Protein AF-A0A350XLA5-F1 (afdb_monomer_lite)

pLDDT: mean 75.96, std 20.91, range [37.06, 98.31]

Radius of gyration: 30.79 Å; chains: 1; bounding box: 96×85×57 Å

Sequence (226 aa):
MGMRIAPRLRSDQQEALRRKVFQSKSPLFLVIALPRPFQALSRRNLFRLIAFCSAPLGTLLLNFAIPNTSMAATPKNDFRLCTSELVRARVSPDAAADACSGVLYPKDLAACVYRINQETNIAADNALPWCTAVRRPRELAICVVNITTRTQGTASEAVLESCRRSLLPVRFSECVVGLNRGIDFSANQAMAYCIDGSDRPRQFYPPVPIPQNQSDPVNIPVPQLR

Secondary structure (DSSP, 8-state):
---PPPPPPPHHHHHHHHHHHHT----------PPPPPP------------------------------------THHHHHHHHHHHHTT--HHHHHHHHHS-S-HHHHHHHHHHHHHHSS--HHHHHHHHHT-S-HHHHHHHHHHHHHH--S--HHHHHHHHHH-SSHHHHHHHHHHHHHHS---HHHHHHHHHHTSS--TTTSPPPPP---------PPPP---

Foldseek 3Di:
DDDDDDDDDDPVVVVVVVVVVVPPPDDDDPPDDDDDDDDDDDDDDDDDDDDDDDDDDDDDDDPPPDPPPPPPPPPPVLLVVLLVLLVVLVHDSVLSNVLCVLDPGSNLLSVLLNLCCPLAVQRSVRRNVLLSLAPGSNLLSLLLSLLRVQADDDDSVVSSVLLRLAPRSNQLSVQLSCCCPPVVDHSVRSSVVSSQVRPDPCVVPPRDPDDDDPPDDDDDDDDDDD

Structure (mmCIF, N/CA/C/O backbone):
data_AF-A0A350XLA5-F1
#
_entry.id   AF-A0A350XLA5-F1
#
loop_
_atom_site.group_PDB
_atom_site.id
_atom_site.type_symbol
_atom_site.label_atom_id
_atom_site.label_alt_id
_atom_site.label_comp_id
_atom_site.label_asym_id
_atom_site.label_entity_id
_atom_site.label_seq_id
_atom_site.pdbx_PDB_ins_code
_atom_site.Cartn_x
_atom_site.Cartn_y
_atom_site.Cartn_z
_atom_site.occupancy
_atom_site.B_iso_or_equiv
_atom_site.auth_seq_id
_atom_site.auth_comp_id
_atom_site.auth_asym_id
_atom_site.auth_atom_id
_atom_site.pdbx_PDB_model_num
ATOM 1 N N . MET A 1 1 ? 17.656 -44.637 -34.596 1.00 43.47 1 MET A N 1
ATOM 2 C CA . MET A 1 1 ? 16.875 -44.043 -33.489 1.00 43.47 1 MET A CA 1
ATOM 3 C C . MET A 1 1 ? 15.932 -42.988 -34.054 1.00 43.47 1 MET A C 1
ATOM 5 O O . MET A 1 1 ? 16.420 -42.042 -34.651 1.00 43.47 1 MET A O 1
ATOM 9 N N . GLY A 1 2 ? 14.613 -43.149 -33.918 1.00 42.81 2 GLY A N 1
ATOM 10 C CA . GLY A 1 2 ? 13.620 -42.160 -34.359 1.00 42.81 2 GLY A CA 1
ATOM 11 C C . GLY A 1 2 ? 12.558 -41.975 -33.279 1.00 42.81 2 GLY A C 1
ATOM 12 O O . GLY A 1 2 ? 11.777 -42.888 -33.023 1.00 42.81 2 GLY A O 1
ATOM 13 N N . MET A 1 3 ? 12.575 -40.826 -32.605 1.00 46.66 3 MET A N 1
ATOM 14 C CA . MET A 1 3 ? 11.672 -40.501 -31.500 1.00 46.66 3 MET A CA 1
ATOM 15 C C . MET A 1 3 ? 10.343 -39.994 -32.078 1.00 46.66 3 MET A C 1
ATOM 17 O O . MET A 1 3 ? 10.304 -38.949 -32.723 1.00 46.66 3 MET A O 1
ATOM 21 N N . ARG A 1 4 ? 9.257 -40.758 -31.901 1.00 51.44 4 ARG A N 1
ATOM 22 C CA . ARG A 1 4 ? 7.907 -40.358 -32.327 1.00 51.44 4 ARG A CA 1
ATOM 23 C C . ARG A 1 4 ? 7.317 -39.388 -31.302 1.00 51.44 4 ARG A C 1
ATOM 25 O O . ARG A 1 4 ? 7.157 -39.739 -30.137 1.00 51.44 4 ARG A O 1
ATOM 32 N N . ILE A 1 5 ? 6.996 -38.179 -31.751 1.00 58.56 5 ILE A N 1
ATOM 33 C CA . ILE A 1 5 ? 6.318 -37.144 -30.963 1.00 58.56 5 ILE A CA 1
ATOM 34 C C . ILE A 1 5 ? 4.826 -37.502 -30.881 1.00 58.56 5 ILE A C 1
ATOM 36 O O . ILE A 1 5 ? 4.195 -37.772 -31.902 1.00 58.56 5 ILE A O 1
ATOM 40 N N . ALA A 1 6 ? 4.268 -37.528 -29.668 1.00 67.44 6 ALA A N 1
ATOM 41 C CA . ALA A 1 6 ? 2.848 -37.791 -29.438 1.00 67.44 6 ALA A CA 1
ATOM 42 C C . ALA A 1 6 ? 1.966 -36.608 -29.906 1.00 67.44 6 ALA A C 1
ATOM 44 O O . ALA A 1 6 ? 2.375 -35.451 -29.772 1.00 67.44 6 ALA A O 1
ATOM 45 N N . PRO A 1 7 ? 0.755 -36.861 -30.438 1.00 66.19 7 PRO A N 1
ATOM 46 C CA . PRO A 1 7 ? -0.106 -35.811 -30.974 1.00 66.19 7 PRO A CA 1
ATOM 47 C C . PRO A 1 7 ? -0.749 -34.941 -29.881 1.00 66.19 7 PRO A C 1
ATOM 49 O O . PRO A 1 7 ? -1.153 -35.414 -28.819 1.00 66.19 7 PRO A O 1
ATOM 52 N N . ARG A 1 8 ? -0.875 -33.644 -30.185 1.00 61.81 8 ARG A N 1
ATOM 53 C CA . ARG A 1 8 ? -1.548 -32.614 -29.376 1.00 61.81 8 ARG A CA 1
ATOM 54 C C . ARG A 1 8 ? -3.057 -32.905 -29.300 1.00 61.81 8 ARG A C 1
ATOM 56 O O . ARG A 1 8 ? -3.710 -32.985 -30.339 1.00 61.81 8 ARG A O 1
ATOM 63 N N . LEU A 1 9 ? -3.617 -33.036 -28.094 1.00 65.12 9 LEU A N 1
ATOM 64 C CA . LEU A 1 9 ? -5.066 -33.189 -27.900 1.00 65.12 9 LEU A CA 1
ATOM 65 C C . LEU A 1 9 ? -5.824 -31.881 -28.207 1.00 65.12 9 LEU A C 1
ATOM 67 O O . LEU A 1 9 ? -5.381 -30.799 -27.821 1.00 65.12 9 LEU A O 1
ATOM 71 N N . ARG A 1 10 ? -6.979 -31.998 -28.884 1.00 65.81 10 ARG A N 1
ATOM 72 C CA . ARG A 1 10 ? -7.940 -30.906 -29.154 1.00 65.81 10 ARG A CA 1
ATOM 73 C C . ARG A 1 10 ? -8.611 -30.409 -27.866 1.00 65.81 10 ARG A C 1
ATOM 75 O O . ARG A 1 10 ? -8.822 -31.195 -26.943 1.00 65.81 10 ARG A O 1
ATOM 82 N N . SER A 1 11 ? -8.993 -29.129 -27.846 1.00 65.88 11 SER A N 1
ATOM 83 C CA . SER A 1 11 ? -9.645 -28.435 -26.718 1.00 65.88 11 SER A CA 1
ATOM 84 C C . SER A 1 11 ? -10.847 -29.187 -26.147 1.00 65.88 11 SER A C 1
ATOM 86 O O . SER A 1 11 ? -11.009 -29.258 -24.933 1.00 65.88 11 SER A O 1
ATOM 88 N N . ASP A 1 12 ? -11.632 -29.840 -27.000 1.00 67.25 12 ASP A N 1
ATOM 89 C CA . ASP A 1 12 ? -12.878 -30.496 -26.586 1.00 67.25 12 ASP A CA 1
ATOM 90 C C . ASP A 1 12 ? -12.626 -31.741 -25.715 1.00 67.25 12 ASP A C 1
ATOM 92 O O . ASP A 1 12 ? -13.449 -32.119 -24.882 1.00 67.25 12 ASP A O 1
ATOM 96 N N . GLN A 1 13 ? -11.443 -32.356 -25.843 1.00 62.56 13 GLN A N 1
ATOM 97 C CA . GLN A 1 13 ? -11.017 -33.474 -24.995 1.00 62.56 13 GLN A CA 1
ATOM 98 C C . GLN A 1 13 ? -10.535 -33.002 -23.609 1.00 62.56 13 GLN A C 1
ATOM 100 O O . GLN A 1 13 ? -10.603 -33.773 -22.650 1.00 62.56 13 GLN A O 1
ATOM 105 N N . GLN A 1 14 ? -10.085 -31.746 -23.465 1.00 64.00 14 GLN A N 1
ATOM 106 C CA . GLN A 1 14 ? -9.672 -31.202 -22.162 1.00 64.00 14 GLN A CA 1
ATOM 107 C C . GLN A 1 14 ? -10.869 -30.973 -21.230 1.00 64.00 14 GLN A C 1
ATOM 109 O O . GLN A 1 14 ? -10.770 -31.247 -20.031 1.00 64.00 14 GLN A O 1
ATOM 114 N N . GLU A 1 15 ? -12.010 -30.542 -21.771 1.00 66.88 15 GLU A N 1
ATOM 115 C CA . GLU A 1 15 ? -13.232 -30.298 -20.996 1.00 66.88 15 GLU A CA 1
ATOM 116 C C . GLU A 1 15 ? -13.798 -31.610 -20.413 1.00 66.88 15 GLU A C 1
ATOM 118 O O . GLU A 1 15 ? -14.181 -31.682 -19.241 1.00 66.88 15 GLU A O 1
ATOM 123 N N . ALA A 1 16 ? -13.773 -32.690 -21.206 1.00 64.69 16 ALA A N 1
ATOM 124 C CA . ALA A 1 16 ? -14.225 -34.018 -20.788 1.00 64.69 16 ALA A CA 1
ATOM 125 C C . ALA A 1 16 ? -13.320 -34.641 -19.708 1.00 64.69 16 ALA A C 1
ATOM 127 O O . ALA A 1 16 ? -13.813 -35.322 -18.804 1.00 64.69 16 ALA A O 1
ATOM 128 N N . LEU A 1 17 ? -12.007 -34.377 -19.752 1.00 58.66 17 LEU A N 1
ATOM 129 C CA . LEU A 1 17 ? -11.075 -34.829 -18.717 1.00 58.66 17 LEU A CA 1
ATOM 130 C C . LEU A 1 17 ? -11.275 -34.060 -17.402 1.00 58.66 17 LEU A C 1
ATOM 132 O O . LEU A 1 17 ? -11.283 -34.668 -16.332 1.00 58.66 17 LEU A O 1
ATOM 136 N N . ARG A 1 18 ? -11.510 -32.740 -17.470 1.00 62.50 18 ARG A N 1
ATOM 137 C CA . ARG A 1 18 ? -11.783 -31.911 -16.282 1.00 62.50 18 ARG A CA 1
ATOM 138 C C . ARG A 1 18 ? -13.045 -32.343 -15.540 1.00 62.50 18 ARG A C 1
ATOM 140 O O . ARG A 1 18 ? -13.025 -32.400 -14.312 1.00 62.50 18 ARG A O 1
ATOM 147 N N . ARG A 1 19 ? -14.110 -32.727 -16.256 1.00 61.56 19 ARG A N 1
ATOM 148 C CA . ARG A 1 19 ? -15.329 -33.252 -15.612 1.00 61.56 19 ARG A CA 1
ATOM 149 C C . ARG A 1 19 ? -15.094 -34.579 -14.886 1.00 61.56 19 ARG A C 1
ATOM 151 O O . ARG A 1 19 ? -15.648 -34.769 -13.808 1.00 61.56 19 ARG A O 1
ATOM 158 N N . LYS A 1 20 ? -14.234 -35.462 -15.411 1.00 57.03 20 LYS A N 1
ATOM 159 C CA . LYS A 1 20 ? -13.895 -36.735 -14.744 1.00 57.03 20 LYS A CA 1
ATOM 160 C C . LYS A 1 20 ? -13.081 -36.544 -13.460 1.00 57.03 20 LYS A C 1
ATOM 162 O O . LYS A 1 20 ? -13.263 -37.309 -12.521 1.00 57.03 20 LYS A O 1
ATOM 167 N N . VAL A 1 21 ? -12.227 -35.519 -13.388 1.00 59.59 21 VAL A N 1
ATOM 168 C CA . VAL A 1 21 ? -11.411 -35.244 -12.189 1.00 59.59 21 VAL A CA 1
ATOM 169 C C . VAL A 1 21 ? -12.255 -34.688 -11.034 1.00 59.59 21 VAL A C 1
ATOM 171 O O . VAL A 1 21 ? -11.988 -35.004 -9.879 1.00 59.59 21 VAL A O 1
ATOM 174 N N . PHE A 1 22 ? -13.309 -33.916 -11.318 1.00 53.56 22 PHE A N 1
ATOM 175 C CA . PHE A 1 22 ? -14.105 -33.256 -10.272 1.00 53.56 22 PHE A CA 1
ATOM 176 C C . PHE A 1 22 ? -15.136 -34.172 -9.580 1.00 53.56 22 PHE A C 1
ATOM 178 O O . PHE A 1 22 ? -15.665 -33.821 -8.529 1.00 53.56 22 PHE A O 1
ATOM 185 N N . GLN A 1 23 ? -15.422 -35.357 -10.134 1.00 50.06 23 GLN A N 1
ATOM 186 C CA . GLN A 1 23 ? -16.482 -36.243 -9.629 1.00 50.06 23 GLN A CA 1
ATOM 187 C C . GLN A 1 23 ? -15.987 -37.366 -8.694 1.00 50.06 23 GLN A C 1
ATOM 189 O O . GLN A 1 23 ? -16.801 -38.109 -8.147 1.00 50.06 23 GLN A O 1
ATOM 194 N N . SER A 1 24 ? -14.677 -37.484 -8.449 1.00 37.06 24 SER A N 1
ATOM 195 C CA . SER A 1 24 ? -14.124 -38.514 -7.557 1.00 37.06 24 SER A CA 1
ATOM 196 C C . SER A 1 24 ? -14.119 -38.053 -6.096 1.00 37.06 24 SER A C 1
ATOM 198 O O . SER A 1 24 ? -13.106 -37.625 -5.546 1.00 37.06 24 SER A O 1
ATOM 200 N N . LYS A 1 25 ? -15.287 -38.154 -5.460 1.00 46.16 25 LYS A N 1
ATOM 201 C CA . LYS A 1 25 ? -15.495 -37.965 -4.021 1.00 46.16 25 LYS A CA 1
ATOM 202 C C . LYS A 1 25 ? -15.235 -39.298 -3.308 1.00 46.16 25 LYS A C 1
ATOM 204 O O . LYS A 1 25 ? -16.143 -40.108 -3.164 1.00 46.16 25 LYS A O 1
ATOM 209 N N . SER A 1 26 ? -13.993 -39.556 -2.902 1.00 47.12 26 SER A N 1
ATOM 210 C CA . SER A 1 26 ? -13.636 -40.608 -1.933 1.00 47.12 26 SER A CA 1
ATOM 211 C C . SER A 1 26 ? -12.267 -40.313 -1.301 1.00 47.12 26 SER A C 1
ATOM 213 O O . SER A 1 26 ? -11.334 -39.978 -2.033 1.00 47.12 26 SER A O 1
ATOM 215 N N . PRO A 1 27 ? -12.123 -40.420 0.033 1.00 48.53 27 PRO A N 1
ATOM 216 C CA . PRO A 1 27 ? -10.868 -40.191 0.729 1.00 48.53 27 PRO A CA 1
ATOM 217 C C . PRO A 1 27 ? -10.057 -41.489 0.727 1.00 48.53 27 PRO A C 1
ATOM 219 O O . PRO A 1 27 ? -10.397 -42.442 1.424 1.00 48.53 27 PRO A O 1
ATOM 222 N N . LEU A 1 28 ? -8.977 -41.545 -0.049 1.00 42.28 28 LEU A N 1
ATOM 223 C CA . LEU A 1 28 ? -8.012 -42.635 0.052 1.00 42.28 28 LEU A CA 1
ATOM 224 C C . LEU A 1 28 ? -6.596 -42.064 0.088 1.00 42.28 28 LEU A C 1
ATOM 226 O O . LEU A 1 28 ? -6.068 -41.590 -0.913 1.00 42.28 28 LEU A O 1
ATOM 230 N N . PHE A 1 29 ? -6.050 -42.068 1.305 1.00 41.16 29 PHE A N 1
ATOM 231 C CA . PHE A 1 29 ? -4.640 -42.205 1.661 1.00 41.16 29 PHE A CA 1
ATOM 232 C C . PHE A 1 29 ? -3.642 -42.077 0.499 1.00 41.16 29 PHE A C 1
ATOM 234 O O . PHE A 1 29 ? -3.240 -43.068 -0.107 1.00 41.16 29 PHE A O 1
ATOM 241 N N . LEU A 1 30 ? -3.156 -40.858 0.263 1.00 39.41 30 LEU A N 1
ATOM 242 C CA . LEU A 1 30 ? -1.890 -40.654 -0.430 1.00 39.41 30 LEU A CA 1
ATOM 243 C C . LEU A 1 30 ? -0.791 -40.507 0.629 1.00 39.41 30 LEU A C 1
ATOM 245 O O . LEU A 1 30 ? -0.510 -39.419 1.129 1.00 39.41 30 LEU A O 1
ATOM 249 N N . VAL A 1 31 ? -0.206 -41.646 1.000 1.00 42.69 31 VAL A N 1
ATOM 250 C CA . VAL A 1 31 ? 1.021 -41.736 1.797 1.00 42.69 31 VAL A CA 1
ATOM 251 C C . VAL A 1 31 ? 2.171 -41.241 0.919 1.00 42.69 31 VAL A C 1
ATOM 253 O O . VAL A 1 31 ? 2.729 -41.998 0.130 1.00 42.69 31 VAL A O 1
ATOM 256 N N . ILE A 1 32 ? 2.511 -39.955 1.015 1.00 52.16 32 ILE A N 1
ATOM 257 C CA . ILE A 1 32 ? 3.744 -39.429 0.420 1.00 52.16 32 ILE A CA 1
ATOM 258 C C . ILE A 1 32 ? 4.856 -39.610 1.451 1.00 52.16 32 ILE A C 1
ATOM 260 O O . ILE A 1 32 ? 4.887 -38.956 2.493 1.00 52.16 32 ILE A O 1
ATOM 264 N N . ALA A 1 33 ? 5.754 -40.543 1.150 1.00 45.00 33 ALA A N 1
ATOM 265 C CA . ALA A 1 33 ? 6.977 -40.786 1.891 1.00 45.00 33 ALA A CA 1
ATOM 266 C C . ALA A 1 33 ? 7.864 -39.527 1.893 1.00 45.00 33 ALA A C 1
ATOM 268 O O . ALA A 1 33 ? 8.365 -39.095 0.856 1.00 45.00 33 ALA A O 1
ATOM 269 N N . LEU A 1 34 ? 8.064 -38.950 3.078 1.00 45.41 34 LEU A N 1
ATOM 270 C CA . LEU A 1 34 ? 9.085 -37.940 3.347 1.00 45.41 34 LEU A CA 1
ATOM 271 C C . LEU A 1 34 ? 10.477 -38.597 3.289 1.00 45.41 34 LEU A C 1
ATOM 273 O O . LEU A 1 34 ? 10.717 -39.550 4.040 1.00 45.41 34 LEU A O 1
ATOM 277 N N . PRO A 1 35 ? 11.430 -38.104 2.477 1.00 52.53 35 PRO A N 1
ATOM 278 C CA . PRO A 1 35 ? 12.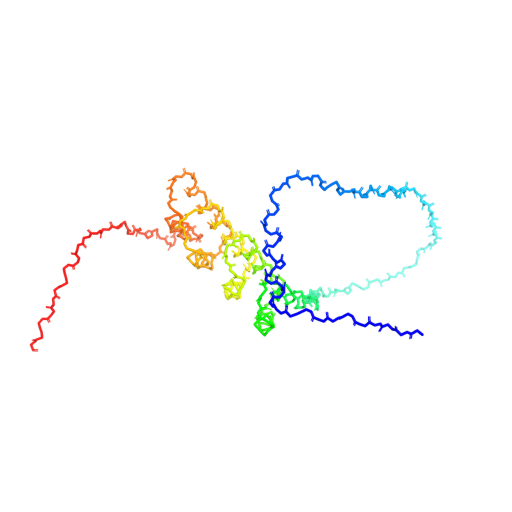827 -38.454 2.664 1.00 52.53 35 PRO A CA 1
ATOM 279 C C . PRO A 1 35 ? 13.337 -37.827 3.970 1.00 52.53 35 PRO A C 1
ATOM 281 O O . PRO A 1 35 ? 13.199 -36.630 4.222 1.00 52.53 35 PRO A O 1
ATOM 284 N N . ARG A 1 36 ? 13.889 -38.693 4.824 1.00 42.69 36 ARG A N 1
ATOM 285 C CA . ARG A 1 36 ? 14.482 -38.378 6.128 1.00 42.69 36 ARG A CA 1
ATOM 286 C C . ARG A 1 36 ? 15.654 -37.385 6.020 1.00 42.69 36 ARG A C 1
ATOM 288 O O . ARG A 1 36 ? 16.327 -37.341 4.991 1.00 42.69 36 ARG A O 1
ATOM 295 N N . PRO A 1 37 ? 15.926 -36.634 7.103 1.00 44.94 37 PRO A N 1
ATOM 296 C CA . PRO A 1 37 ? 16.958 -35.607 7.147 1.00 44.94 37 PRO A CA 1
ATOM 297 C C . PRO A 1 37 ? 18.362 -36.217 7.084 1.00 44.94 37 PRO A C 1
ATOM 299 O O . PRO A 1 37 ? 18.696 -37.129 7.844 1.00 44.94 37 PRO A O 1
ATOM 302 N N . PHE A 1 38 ? 19.186 -35.675 6.187 1.00 47.62 38 PHE A N 1
ATOM 303 C CA . PHE A 1 38 ? 20.614 -35.959 6.130 1.00 47.62 38 PHE A CA 1
ATOM 304 C C . PHE A 1 38 ? 21.291 -35.398 7.382 1.00 47.62 38 PHE A C 1
ATOM 306 O O . PHE A 1 38 ? 21.149 -34.228 7.740 1.00 47.62 38 PHE A O 1
ATOM 313 N N . GLN A 1 39 ? 21.980 -36.296 8.068 1.00 47.81 39 GLN A N 1
ATOM 314 C CA . GLN A 1 39 ? 22.628 -36.093 9.346 1.00 47.81 39 GLN A CA 1
ATOM 315 C C . GLN A 1 39 ? 23.899 -35.244 9.204 1.00 47.81 39 GLN A C 1
ATOM 317 O O . GLN A 1 39 ? 24.669 -35.402 8.263 1.00 47.81 39 GLN A O 1
ATOM 322 N N . ALA A 1 40 ? 24.089 -34.375 10.198 1.00 39.94 40 ALA A N 1
ATOM 323 C CA . ALA A 1 40 ? 25.345 -34.056 10.873 1.00 39.94 40 ALA A CA 1
ATOM 324 C C . ALA A 1 40 ? 26.653 -34.138 10.058 1.00 39.94 40 ALA A C 1
ATOM 326 O O . ALA A 1 40 ? 27.222 -35.214 9.884 1.00 39.94 40 ALA A O 1
ATOM 327 N N . LEU A 1 41 ? 27.241 -32.975 9.751 1.00 46.75 41 LEU A N 1
ATOM 328 C CA . LEU A 1 41 ? 28.680 -32.871 9.503 1.00 46.75 41 LEU A CA 1
ATOM 329 C C . LEU A 1 41 ? 29.372 -32.050 10.603 1.00 46.75 41 LEU A C 1
ATOM 331 O O . LEU A 1 41 ? 29.409 -30.824 10.597 1.00 46.75 41 LEU A O 1
ATOM 335 N N . SER A 1 42 ? 29.862 -32.806 11.584 1.00 47.12 42 SER A N 1
ATOM 336 C CA . SER A 1 42 ? 31.138 -32.677 12.297 1.00 47.12 42 SER A CA 1
ATOM 337 C C . SER A 1 42 ? 31.741 -31.278 12.503 1.00 47.12 42 SER A C 1
ATOM 339 O O . SER A 1 42 ? 32.542 -30.779 11.715 1.00 47.12 42 SER A O 1
ATOM 341 N N . ARG A 1 43 ? 31.492 -30.749 13.703 1.00 54.31 43 ARG A N 1
ATOM 342 C CA . ARG A 1 43 ? 32.347 -29.793 14.414 1.00 54.31 43 ARG A CA 1
ATOM 343 C C . ARG A 1 43 ? 33.561 -30.559 14.963 1.00 54.31 43 ARG A C 1
ATOM 345 O O . ARG A 1 43 ? 33.397 -31.313 15.917 1.00 54.31 43 ARG A O 1
ATOM 352 N N . ARG A 1 44 ? 34.764 -30.387 14.403 1.00 54.06 44 ARG A N 1
ATOM 353 C CA . ARG A 1 44 ? 36.021 -30.788 15.067 1.00 54.06 44 ARG A CA 1
ATOM 354 C C . ARG A 1 44 ? 37.190 -29.900 14.640 1.00 54.06 44 ARG A C 1
ATOM 356 O O . ARG A 1 44 ? 37.556 -29.840 13.475 1.00 54.06 44 ARG A O 1
ATOM 363 N N . ASN A 1 45 ? 37.713 -29.219 15.654 1.00 44.91 45 ASN A N 1
ATOM 364 C CA . ASN A 1 45 ? 38.970 -28.492 15.768 1.00 44.91 45 ASN A CA 1
ATOM 365 C C . ASN A 1 45 ? 40.065 -28.880 14.765 1.00 44.91 45 ASN A C 1
ATOM 367 O O . ASN A 1 45 ? 40.525 -30.019 14.760 1.00 44.91 45 ASN A O 1
ATOM 371 N N . LEU A 1 46 ? 40.619 -27.874 14.087 1.00 53.25 46 LEU A N 1
ATOM 372 C CA . LEU A 1 46 ? 42.036 -27.876 13.745 1.00 53.25 46 LEU A CA 1
ATOM 373 C C . LEU A 1 46 ? 42.644 -26.528 14.139 1.00 53.25 46 LEU A C 1
ATOM 375 O O . LEU A 1 46 ? 42.789 -25.607 13.342 1.00 53.25 46 LEU A O 1
ATOM 379 N N . PHE A 1 47 ? 42.985 -26.439 15.424 1.00 46.91 47 PHE A N 1
ATOM 380 C CA . PHE A 1 47 ? 44.074 -25.597 15.891 1.00 46.91 47 PHE A CA 1
ATOM 381 C C . PHE A 1 47 ? 45.316 -25.932 15.054 1.00 46.91 47 PHE A C 1
ATOM 383 O O . PHE A 1 47 ? 45.879 -27.018 15.187 1.00 46.91 47 PHE A O 1
ATOM 390 N N . ARG A 1 48 ? 45.771 -25.000 14.219 1.00 49.84 48 ARG A N 1
ATOM 391 C CA . ARG A 1 48 ? 47.191 -24.892 13.886 1.00 49.84 48 ARG A CA 1
ATOM 392 C C . ARG A 1 48 ? 47.621 -23.445 14.045 1.00 49.84 48 ARG A C 1
ATOM 394 O O . ARG A 1 48 ? 47.391 -22.592 13.198 1.00 49.84 48 ARG A O 1
ATOM 401 N N . LEU A 1 49 ? 48.209 -23.237 15.216 1.00 48.62 49 LEU A N 1
ATOM 402 C CA . LEU A 1 49 ? 49.130 -22.179 15.585 1.00 48.62 49 LEU A CA 1
ATOM 403 C C . LEU A 1 49 ? 50.059 -21.844 14.412 1.00 48.62 49 LEU A C 1
ATOM 405 O O . LEU A 1 49 ? 50.855 -22.685 14.000 1.00 48.62 49 LEU A O 1
ATOM 409 N N . ILE A 1 50 ? 49.994 -20.609 13.926 1.00 59.59 50 ILE A N 1
ATOM 410 C CA . ILE A 1 50 ? 51.127 -19.982 13.249 1.00 59.59 50 ILE A CA 1
ATOM 411 C C . ILE A 1 50 ? 51.598 -18.877 14.186 1.00 59.59 50 ILE A C 1
ATOM 413 O O . ILE A 1 50 ? 51.122 -17.746 14.154 1.00 59.59 50 ILE A O 1
ATOM 417 N N . ALA A 1 51 ? 52.493 -19.269 15.089 1.00 53.56 51 ALA A N 1
ATOM 418 C CA . ALA A 1 51 ? 53.374 -18.355 15.786 1.00 53.56 51 ALA A CA 1
ATOM 419 C C . ALA A 1 51 ? 54.489 -17.969 14.807 1.00 53.56 51 ALA A C 1
ATOM 421 O O . ALA A 1 51 ? 55.307 -18.812 14.447 1.00 53.56 51 ALA A O 1
ATOM 422 N N . PHE A 1 52 ? 54.514 -16.711 14.374 1.00 46.00 52 PHE A N 1
ATOM 423 C CA . PHE A 1 52 ? 55.702 -16.104 13.780 1.00 46.00 52 PHE A CA 1
ATOM 424 C C . PHE A 1 52 ? 56.077 -14.878 14.613 1.00 46.00 52 PHE A C 1
ATOM 426 O O . PHE A 1 52 ? 55.489 -13.806 14.500 1.00 46.00 52 PHE A O 1
ATOM 433 N N . CYS A 1 53 ? 57.049 -15.091 15.499 1.00 50.91 53 CYS A N 1
ATOM 434 C CA . CYS A 1 53 ? 57.880 -14.048 16.081 1.00 50.91 53 CYS A CA 1
ATOM 435 C C . CYS A 1 53 ? 58.840 -13.516 15.011 1.00 50.91 53 CYS A C 1
ATOM 437 O O . CYS A 1 53 ? 59.604 -14.313 14.476 1.00 50.91 53 CYS A O 1
ATOM 439 N N . SER A 1 54 ? 58.890 -12.197 14.800 1.00 51.84 54 SER A N 1
ATOM 440 C CA . SER A 1 54 ? 60.160 -11.444 14.769 1.00 51.84 54 SER A CA 1
ATOM 441 C C . SER A 1 54 ? 59.946 -9.930 14.598 1.00 51.84 54 SER A C 1
ATOM 443 O O . SER A 1 54 ? 59.582 -9.474 13.521 1.00 51.84 54 SER A O 1
ATOM 445 N N . ALA A 1 55 ? 60.244 -9.219 15.690 1.00 56.81 55 ALA A N 1
ATOM 446 C CA . ALA A 1 55 ? 60.878 -7.902 15.861 1.00 56.81 55 ALA A CA 1
ATOM 447 C C . ALA A 1 55 ? 60.339 -6.610 15.174 1.00 56.81 55 ALA A C 1
ATOM 449 O O . ALA A 1 55 ? 60.054 -6.600 13.979 1.00 56.81 55 ALA A O 1
ATOM 450 N N . PRO A 1 56 ? 60.288 -5.477 15.918 1.00 59.88 56 PRO A N 1
ATOM 451 C CA . PRO A 1 56 ? 59.751 -4.196 15.467 1.00 59.88 56 PRO A CA 1
ATOM 452 C C . PRO A 1 56 ? 60.854 -3.269 14.937 1.00 59.88 56 PRO A C 1
ATOM 454 O O . PRO A 1 56 ? 61.841 -3.016 15.624 1.00 59.88 56 PRO A O 1
ATOM 457 N N . LEU A 1 57 ? 60.661 -2.686 13.756 1.00 54.53 57 LEU A N 1
ATOM 458 C CA . LEU A 1 57 ? 61.432 -1.529 13.298 1.00 54.53 57 LEU A CA 1
ATOM 459 C C . LEU A 1 57 ? 60.465 -0.492 12.723 1.00 54.53 57 LEU A C 1
ATOM 461 O O . LEU A 1 57 ? 59.557 -0.817 11.959 1.00 54.53 57 LEU A O 1
ATOM 465 N N . GLY A 1 58 ? 60.620 0.738 13.210 1.00 59.66 58 GLY A N 1
ATOM 466 C CA . GLY A 1 58 ? 59.640 1.810 13.142 1.00 59.66 58 GLY A CA 1
ATOM 467 C C . GLY A 1 58 ? 59.157 2.155 11.740 1.00 59.66 58 GLY A C 1
ATOM 468 O O . GLY A 1 58 ? 59.930 2.285 10.796 1.00 59.66 58 GLY A O 1
ATOM 469 N N . THR A 1 59 ? 57.855 2.392 11.644 1.00 58.22 59 THR A N 1
ATOM 470 C CA . THR A 1 59 ? 57.249 3.099 10.521 1.00 58.22 59 THR A CA 1
ATOM 471 C C . THR A 1 59 ? 56.407 4.243 11.070 1.00 58.22 59 THR A C 1
ATOM 473 O O . THR A 1 59 ? 55.424 4.065 11.784 1.00 58.22 59 THR A O 1
ATOM 476 N N . LEU A 1 60 ? 56.882 5.446 10.764 1.00 61.22 60 LEU A N 1
ATOM 477 C CA . LEU A 1 60 ? 56.208 6.722 10.918 1.00 61.22 60 LEU A CA 1
ATOM 478 C C . LEU A 1 60 ? 54.932 6.688 10.056 1.00 61.22 60 LEU A C 1
ATOM 480 O O . LEU A 1 60 ? 55.021 6.771 8.832 1.00 61.22 60 LEU A O 1
ATOM 484 N N . LEU A 1 61 ? 53.754 6.513 10.660 1.00 56.62 61 LEU A N 1
ATOM 485 C CA . LEU A 1 61 ? 52.488 6.517 9.921 1.00 56.62 61 LEU A CA 1
ATOM 486 C C . LEU A 1 61 ? 51.839 7.901 9.980 1.00 56.62 61 LEU A C 1
ATOM 488 O O . LEU A 1 61 ? 51.305 8.331 10.999 1.00 56.62 61 LEU A O 1
ATOM 492 N N . LEU A 1 62 ? 51.902 8.586 8.837 1.00 59.06 62 LEU A N 1
ATOM 493 C CA . LEU A 1 62 ? 51.082 9.741 8.495 1.00 59.06 62 LEU A CA 1
ATOM 494 C C . LEU A 1 62 ? 49.604 9.350 8.574 1.00 59.06 62 LEU A C 1
ATOM 496 O O . LEU A 1 62 ? 49.131 8.483 7.838 1.00 59.06 62 LEU A O 1
ATOM 500 N N . ASN A 1 63 ? 48.883 10.021 9.467 1.00 52.75 63 ASN A N 1
ATOM 501 C CA . ASN A 1 63 ? 47.453 9.862 9.681 1.00 52.75 63 ASN A CA 1
ATOM 502 C C . ASN A 1 63 ? 46.689 10.548 8.532 1.00 52.75 63 ASN A C 1
ATOM 504 O O . ASN A 1 63 ? 46.182 11.660 8.675 1.00 52.75 63 ASN A O 1
ATOM 508 N N . PHE A 1 64 ? 46.644 9.917 7.357 1.00 60.31 64 PHE A N 1
ATOM 509 C CA . PHE A 1 64 ? 45.736 10.348 6.298 1.00 60.31 64 PHE A CA 1
ATOM 510 C C . PHE A 1 64 ? 44.303 10.083 6.761 1.00 60.31 64 PHE A C 1
ATOM 512 O O . PHE A 1 64 ? 43.870 8.936 6.871 1.00 60.31 64 PHE A O 1
ATOM 519 N N . ALA A 1 65 ? 43.571 11.158 7.052 1.00 59.44 65 ALA A N 1
ATOM 520 C CA . ALA A 1 65 ? 42.132 11.121 7.239 1.00 59.44 65 ALA A CA 1
ATOM 521 C C . ALA A 1 65 ? 41.497 10.572 5.954 1.00 59.44 65 ALA A C 1
ATOM 523 O O . ALA A 1 65 ? 41.442 11.257 4.934 1.00 59.44 65 ALA A O 1
ATOM 524 N N . ILE A 1 66 ? 41.066 9.312 5.990 1.00 63.75 66 ILE A N 1
ATOM 525 C CA . ILE A 1 66 ? 40.305 8.696 4.907 1.00 63.75 66 ILE A CA 1
ATOM 526 C C . ILE A 1 66 ? 38.917 9.349 4.938 1.00 63.75 66 ILE A C 1
ATOM 528 O O . ILE A 1 66 ? 38.214 9.208 5.943 1.00 63.75 66 ILE A O 1
ATOM 532 N N . PRO A 1 67 ? 38.491 10.077 3.891 1.00 61.28 67 PRO A N 1
ATOM 533 C CA . PRO A 1 67 ? 37.105 10.494 3.795 1.00 61.28 67 PRO A CA 1
ATOM 534 C C . PRO A 1 67 ? 36.253 9.226 3.698 1.00 61.28 67 PRO A C 1
ATOM 536 O O . PRO A 1 67 ? 36.397 8.443 2.760 1.00 61.28 67 PRO A O 1
ATOM 539 N N . ASN A 1 68 ? 35.381 9.013 4.685 1.00 58.34 68 ASN A N 1
ATOM 540 C CA . ASN A 1 68 ? 34.349 7.984 4.633 1.00 58.34 68 ASN A CA 1
ATOM 541 C C . ASN A 1 68 ? 33.390 8.332 3.490 1.00 58.34 68 ASN A C 1
ATOM 543 O O . ASN A 1 68 ? 32.371 8.990 3.695 1.00 58.34 68 ASN A O 1
ATOM 547 N N . THR A 1 69 ? 33.715 7.919 2.268 1.00 54.50 69 THR A N 1
ATOM 548 C CA . THR A 1 69 ? 32.752 7.890 1.178 1.00 54.50 69 THR A CA 1
ATOM 549 C C . THR A 1 69 ? 31.773 6.767 1.500 1.00 54.50 69 THR A C 1
ATOM 551 O O . THR A 1 69 ? 32.025 5.586 1.265 1.00 54.50 69 THR A O 1
ATOM 554 N N . SER A 1 70 ? 30.640 7.126 2.103 1.00 51.72 70 SER A N 1
ATOM 555 C CA . SER A 1 70 ? 29.471 6.257 2.171 1.00 51.72 70 SER A CA 1
ATOM 556 C C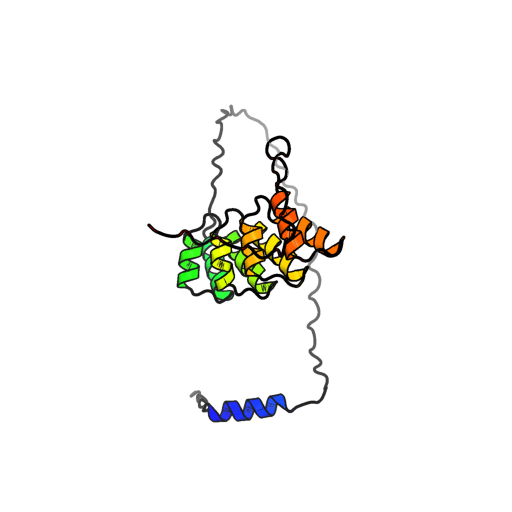 . SER A 1 70 ? 28.969 6.051 0.745 1.00 51.72 70 SER A C 1
ATOM 558 O O . SER A 1 70 ? 28.115 6.762 0.222 1.00 51.72 70 SER A O 1
ATOM 560 N N . MET A 1 71 ? 29.566 5.073 0.076 1.00 51.22 71 MET A N 1
ATOM 561 C CA . MET A 1 71 ? 29.150 4.619 -1.231 1.00 51.22 71 MET A CA 1
ATOM 562 C C . MET A 1 71 ? 27.799 3.935 -1.031 1.00 51.22 71 MET A C 1
ATOM 564 O O . MET A 1 71 ? 27.728 2.763 -0.661 1.00 51.22 71 MET A O 1
ATOM 568 N N . ALA A 1 72 ? 26.714 4.688 -1.221 1.00 54.84 72 ALA A N 1
ATOM 569 C CA . ALA A 1 72 ? 25.391 4.132 -1.448 1.00 54.84 72 ALA A CA 1
ATOM 570 C C . ALA A 1 72 ? 25.452 3.371 -2.778 1.00 54.84 72 ALA A C 1
ATOM 572 O O . ALA A 1 72 ? 25.048 3.859 -3.829 1.00 54.84 72 ALA A O 1
ATOM 573 N N . ALA A 1 73 ? 26.061 2.188 -2.749 1.00 54.94 73 ALA A N 1
ATOM 574 C CA . ALA A 1 73 ? 25.994 1.246 -3.836 1.00 54.94 73 ALA A CA 1
ATOM 575 C C . ALA A 1 73 ? 24.529 0.844 -3.924 1.00 54.94 73 ALA A C 1
ATOM 577 O O . ALA A 1 73 ? 24.089 0.009 -3.140 1.00 54.94 73 ALA A O 1
ATOM 578 N N . THR A 1 74 ? 23.771 1.441 -4.846 1.00 58.19 74 THR A N 1
ATOM 579 C CA . THR A 1 74 ? 22.524 0.836 -5.303 1.00 58.19 74 THR A CA 1
ATOM 580 C C . THR A 1 74 ? 22.944 -0.523 -5.846 1.00 58.19 74 THR A C 1
ATOM 582 O O . THR A 1 74 ? 23.613 -0.581 -6.886 1.00 58.19 74 THR A O 1
ATOM 585 N N . PRO A 1 75 ? 22.694 -1.629 -5.126 1.00 66.50 75 PRO A N 1
ATOM 586 C CA . PRO A 1 75 ? 23.165 -2.919 -5.579 1.00 66.50 75 PRO A CA 1
ATOM 587 C C . PRO A 1 75 ? 22.492 -3.140 -6.930 1.00 66.50 75 PRO A C 1
ATOM 589 O O . PRO A 1 75 ? 21.273 -3.050 -7.029 1.00 66.50 75 PRO A O 1
ATOM 592 N N . LYS A 1 76 ? 23.259 -3.424 -7.990 1.00 66.62 76 LYS A N 1
ATOM 593 C CA . LYS A 1 76 ? 22.722 -3.712 -9.342 1.00 66.62 76 LYS A CA 1
ATOM 594 C C . LYS A 1 76 ? 21.602 -4.771 -9.329 1.00 66.62 76 LYS A C 1
ATOM 596 O O . LYS A 1 76 ? 20.824 -4.886 -10.267 1.00 66.62 76 LYS A O 1
ATOM 601 N N . ASN A 1 77 ? 21.528 -5.554 -8.255 1.00 83.31 77 ASN A N 1
ATOM 602 C CA . ASN A 1 77 ? 20.490 -6.535 -7.991 1.00 83.31 77 ASN A CA 1
ATOM 603 C C . ASN A 1 77 ? 19.115 -5.928 -7.641 1.00 83.31 77 ASN A C 1
ATOM 605 O O . ASN A 1 77 ? 18.113 -6.608 -7.803 1.00 83.31 77 ASN A O 1
ATOM 609 N N . ASP A 1 78 ? 19.026 -4.682 -7.182 1.00 90.75 78 ASP A N 1
ATOM 610 C CA . ASP A 1 78 ? 17.801 -4.144 -6.574 1.00 90.75 78 ASP A CA 1
ATOM 611 C C . ASP A 1 78 ? 16.733 -3.835 -7.618 1.00 90.75 78 ASP A C 1
ATOM 613 O O . ASP A 1 78 ? 15.573 -4.184 -7.421 1.00 90.75 78 ASP A O 1
ATOM 617 N N . PHE A 1 79 ? 17.130 -3.288 -8.768 1.00 94.38 79 PHE A N 1
ATOM 618 C CA . PHE A 1 79 ? 16.226 -3.091 -9.905 1.00 94.38 79 PHE A CA 1
ATOM 619 C C . PHE A 1 79 ? 15.764 -4.419 -10.511 1.00 94.38 79 PHE A C 1
ATOM 621 O O . PHE A 1 79 ? 14.588 -4.584 -10.829 1.00 94.38 79 PHE A O 1
ATOM 628 N N . ARG A 1 80 ? 16.671 -5.398 -10.630 1.00 94.00 80 ARG A N 1
ATOM 629 C CA . ARG A 1 80 ? 16.333 -6.740 -11.127 1.00 94.00 80 ARG A CA 1
ATOM 630 C C . ARG A 1 80 ? 15.380 -7.463 -10.177 1.00 94.00 80 ARG A C 1
ATOM 632 O O . ARG A 1 80 ? 14.419 -8.084 -10.620 1.00 94.00 80 ARG A O 1
ATOM 639 N N . LEU A 1 81 ? 15.634 -7.383 -8.873 1.00 94.31 81 LEU A N 1
ATOM 640 C CA . LEU A 1 81 ? 14.746 -7.935 -7.857 1.00 94.31 81 LEU A CA 1
ATOM 641 C C . LEU A 1 81 ? 13.386 -7.246 -7.933 1.00 94.31 81 LEU A C 1
ATOM 643 O O . LEU A 1 81 ? 12.384 -7.932 -8.069 1.00 94.31 81 LEU A O 1
ATOM 647 N N . CYS A 1 82 ? 13.357 -5.913 -7.949 1.00 96.75 82 CYS A N 1
ATOM 648 C CA . CYS A 1 82 ? 12.115 -5.152 -8.028 1.00 96.75 82 CYS A CA 1
ATOM 649 C C . CYS A 1 82 ? 11.254 -5.569 -9.226 1.00 96.75 82 CYS A C 1
ATOM 651 O O . CYS A 1 82 ? 10.119 -6.005 -9.051 1.00 96.75 82 CYS A O 1
ATOM 653 N N . THR A 1 83 ? 11.823 -5.527 -10.431 1.00 96.81 83 THR A N 1
ATOM 654 C CA . THR A 1 83 ? 11.114 -5.882 -11.669 1.00 96.81 83 THR A CA 1
ATOM 655 C C . THR A 1 83 ? 10.631 -7.331 -11.661 1.00 96.81 83 THR A C 1
ATOM 657 O O . THR A 1 83 ? 9.467 -7.588 -11.958 1.00 96.81 83 THR A O 1
ATOM 660 N N . SER A 1 84 ? 11.483 -8.284 -11.269 1.00 96.12 84 SER A N 1
ATOM 661 C CA . SER A 1 84 ? 11.103 -9.704 -11.238 1.00 96.12 84 SER A CA 1
ATOM 662 C C . SER A 1 84 ? 10.022 -10.031 -10.200 1.00 96.12 84 SER A C 1
ATOM 664 O O . SER A 1 84 ? 9.158 -10.863 -10.479 1.00 96.12 84 SER A O 1
ATOM 666 N N . GLU A 1 85 ? 10.024 -9.371 -9.038 1.00 95.94 85 GLU A N 1
ATOM 667 C CA . GLU A 1 85 ? 8.983 -9.541 -8.018 1.00 95.94 85 GLU A CA 1
ATOM 668 C C . GLU A 1 85 ? 7.653 -8.915 -8.457 1.00 95.94 85 GLU A C 1
ATOM 670 O O . GLU A 1 85 ? 6.610 -9.554 -8.316 1.00 95.94 85 GLU A O 1
ATOM 675 N N . LEU A 1 86 ? 7.671 -7.717 -9.057 1.00 97.88 86 LEU A N 1
ATOM 676 C CA . LEU A 1 86 ? 6.451 -7.086 -9.575 1.00 97.88 86 LEU A CA 1
ATOM 677 C C . LEU A 1 86 ? 5.816 -7.923 -10.696 1.00 97.88 86 LEU A C 1
ATOM 679 O O . LEU A 1 86 ? 4.618 -8.201 -10.651 1.00 97.88 86 LEU A O 1
ATOM 683 N N . VAL A 1 87 ? 6.615 -8.426 -11.642 1.00 97.75 87 VAL A N 1
ATOM 684 C CA . VAL A 1 87 ? 6.116 -9.310 -12.710 1.00 97.75 87 VAL A CA 1
ATOM 685 C C . VAL A 1 87 ? 5.566 -10.624 -12.144 1.00 97.75 87 VAL A C 1
ATOM 687 O O . VAL A 1 87 ? 4.517 -11.103 -12.583 1.00 97.75 87 VAL A O 1
ATOM 690 N N . ARG A 1 88 ? 6.214 -11.205 -11.122 1.00 96.00 88 ARG A N 1
ATOM 691 C CA . ARG A 1 88 ? 5.687 -12.389 -10.416 1.00 96.00 88 ARG A CA 1
ATOM 692 C C . ARG A 1 88 ? 4.350 -12.095 -9.733 1.00 96.00 88 ARG A C 1
ATOM 694 O O . ARG A 1 88 ? 3.481 -12.964 -9.708 1.00 96.00 88 ARG A O 1
ATOM 701 N N . ALA A 1 89 ? 4.171 -10.873 -9.237 1.00 95.69 89 ALA A N 1
ATOM 702 C CA . ALA A 1 89 ? 2.922 -10.380 -8.669 1.00 95.69 89 ALA A CA 1
ATOM 703 C C . ALA A 1 89 ? 1.865 -9.996 -9.727 1.00 95.69 89 ALA A C 1
ATOM 705 O O . ALA A 1 89 ? 0.827 -9.459 -9.361 1.00 95.69 89 ALA A O 1
ATOM 706 N N . ARG A 1 90 ? 2.086 -10.338 -11.008 1.00 96.50 90 ARG A N 1
ATOM 707 C CA . ARG A 1 90 ? 1.202 -10.077 -12.160 1.00 96.50 90 ARG A CA 1
ATOM 708 C C . ARG A 1 90 ? 1.156 -8.628 -12.648 1.00 96.50 90 ARG A C 1
ATOM 710 O O . ARG A 1 90 ? 0.347 -8.347 -13.522 1.00 96.50 90 ARG A O 1
ATOM 717 N N . VAL A 1 91 ? 2.073 -7.771 -12.199 1.00 97.94 91 VAL A N 1
ATOM 718 C CA . VAL A 1 91 ? 2.269 -6.448 -12.808 1.00 97.94 91 VAL A CA 1
ATOM 719 C C . VAL A 1 91 ? 2.857 -6.607 -14.208 1.00 97.94 91 VAL A C 1
ATOM 721 O O . VAL A 1 91 ? 3.731 -7.451 -14.430 1.00 97.94 91 VAL A O 1
ATOM 724 N N . SER A 1 92 ? 2.387 -5.809 -15.171 1.00 97.56 92 SER A N 1
ATOM 725 C CA . SER A 1 92 ? 2.931 -5.857 -16.535 1.00 97.56 92 SER A CA 1
ATOM 726 C C . SER A 1 92 ? 4.441 -5.540 -16.557 1.00 97.56 92 SER A C 1
ATOM 728 O O . SER A 1 92 ? 4.903 -4.721 -15.756 1.00 97.56 92 SER A O 1
ATOM 730 N N . PRO A 1 93 ? 5.234 -6.150 -17.461 1.00 97.38 93 PRO A N 1
ATOM 731 C CA . PRO A 1 93 ? 6.670 -5.876 -17.550 1.00 97.38 93 PRO A CA 1
ATOM 732 C C . PRO A 1 93 ? 7.003 -4.393 -17.746 1.00 97.38 93 PRO A C 1
ATOM 734 O O . PRO A 1 93 ? 7.936 -3.903 -17.112 1.00 97.38 93 PRO A O 1
ATOM 737 N N . ASP A 1 94 ? 6.217 -3.680 -18.556 1.00 97.69 94 ASP A N 1
ATOM 738 C CA . ASP A 1 94 ? 6.424 -2.256 -18.835 1.00 97.69 94 ASP A CA 1
ATOM 739 C C . ASP A 1 94 ? 6.143 -1.395 -17.595 1.00 97.69 94 ASP A C 1
ATOM 741 O O . ASP A 1 94 ? 6.981 -0.579 -17.216 1.00 97.69 94 ASP A O 1
ATOM 745 N N . ALA A 1 95 ? 5.026 -1.634 -16.893 1.00 97.81 95 ALA A N 1
ATOM 746 C CA . ALA A 1 95 ? 4.712 -0.918 -15.652 1.00 97.81 95 ALA A CA 1
ATOM 747 C C . ALA A 1 95 ? 5.719 -1.227 -14.533 1.00 97.81 95 ALA A C 1
ATOM 749 O O . ALA A 1 95 ? 6.080 -0.346 -13.754 1.00 97.81 95 ALA A O 1
ATOM 750 N N . ALA A 1 96 ? 6.207 -2.469 -14.454 1.00 97.88 96 ALA A N 1
ATOM 751 C CA . ALA A 1 96 ? 7.247 -2.845 -13.505 1.00 97.88 96 ALA A CA 1
ATOM 752 C C . ALA A 1 96 ? 8.579 -2.144 -13.815 1.00 97.88 96 ALA A C 1
ATOM 754 O O . ALA A 1 96 ? 9.245 -1.667 -12.896 1.00 97.88 96 ALA A O 1
ATOM 755 N N . ALA A 1 97 ? 8.974 -2.074 -15.090 1.00 97.12 97 ALA A N 1
ATOM 756 C CA . ALA A 1 97 ? 10.185 -1.378 -15.516 1.00 97.12 97 ALA A CA 1
ATOM 757 C C . ALA A 1 97 ? 10.103 0.125 -15.214 1.00 97.12 97 ALA A C 1
ATOM 759 O O . ALA A 1 97 ? 11.014 0.663 -14.579 1.00 97.12 97 ALA A O 1
ATOM 760 N N . ASP A 1 98 ? 8.995 0.764 -15.593 1.00 98.06 98 ASP A N 1
ATOM 761 C CA . ASP A 1 98 ? 8.729 2.178 -15.331 1.00 98.06 98 ASP A CA 1
ATOM 762 C C . ASP A 1 98 ? 8.797 2.479 -13.825 1.00 98.06 98 ASP A C 1
ATOM 764 O O . ASP A 1 98 ? 9.673 3.220 -13.371 1.00 98.06 98 ASP A O 1
ATOM 768 N N . ALA A 1 99 ? 7.992 1.782 -13.017 1.00 97.50 99 ALA A N 1
ATOM 769 C CA . ALA A 1 99 ? 7.925 2.018 -11.580 1.00 97.50 99 ALA A CA 1
ATOM 770 C C . ALA A 1 99 ? 9.251 1.742 -10.852 1.00 97.50 99 ALA A C 1
ATOM 772 O O . ALA A 1 99 ? 9.667 2.539 -10.012 1.00 97.50 99 ALA A O 1
ATOM 773 N N . CYS A 1 100 ? 9.943 0.638 -11.162 1.00 96.31 100 CYS A N 1
ATOM 774 C CA . CYS A 1 100 ? 11.218 0.317 -10.515 1.00 96.31 100 CYS A CA 1
ATOM 775 C C . CYS A 1 100 ? 12.334 1.292 -10.908 1.00 96.31 100 CYS A C 1
ATOM 777 O O . CYS A 1 100 ? 13.227 1.523 -10.095 1.00 96.31 100 CYS A O 1
ATOM 779 N N . SER A 1 101 ? 12.305 1.852 -12.123 1.00 95.31 101 SER A N 1
ATOM 780 C CA . SER A 1 101 ? 13.273 2.865 -12.563 1.00 95.31 101 SER A CA 1
ATOM 781 C C . SER A 1 101 ? 12.990 4.258 -11.984 1.00 95.31 101 SER A C 1
ATOM 783 O O . SER A 1 101 ? 13.924 5.032 -11.783 1.00 95.31 101 SER A O 1
ATOM 785 N N . GLY A 1 102 ? 11.726 4.552 -11.657 1.00 93.81 102 GLY A N 1
ATOM 786 C CA . GLY A 1 102 ? 11.273 5.844 -11.135 1.00 93.81 102 GLY A CA 1
ATOM 787 C C . GLY A 1 102 ? 11.412 6.045 -9.620 1.00 93.81 102 GLY A C 1
ATOM 788 O O . GLY A 1 102 ? 11.075 7.119 -9.123 1.00 93.81 102 GLY A O 1
ATOM 789 N N . VAL A 1 103 ? 11.894 5.052 -8.861 1.00 93.69 103 VAL A N 1
ATOM 790 C CA . VAL A 1 103 ? 11.995 5.128 -7.390 1.00 93.69 103 VAL A CA 1
ATOM 791 C C . VAL A 1 103 ? 13.431 5.062 -6.871 1.00 93.69 103 VAL A C 1
ATOM 793 O O . VAL A 1 103 ? 14.284 4.359 -7.405 1.00 93.69 103 VAL A O 1
ATOM 796 N N . LEU A 1 104 ? 13.679 5.738 -5.743 1.00 90.62 104 LEU A N 1
ATOM 797 C CA . LEU A 1 104 ? 14.982 5.722 -5.061 1.00 90.62 104 LEU A CA 1
ATOM 798 C C . LEU A 1 104 ? 15.293 4.380 -4.375 1.00 90.62 104 LEU A C 1
ATOM 800 O O . LEU A 1 104 ? 16.460 4.020 -4.233 1.00 90.62 104 LEU A O 1
ATOM 804 N N . TYR A 1 105 ? 14.262 3.634 -3.956 1.00 91.56 105 TYR A N 1
ATOM 805 C CA . TYR A 1 105 ? 14.400 2.385 -3.193 1.00 91.56 105 TYR A CA 1
ATOM 806 C C . TYR A 1 105 ? 13.596 1.234 -3.834 1.00 91.56 105 TYR A C 1
ATOM 808 O O . TYR A 1 105 ? 12.533 0.863 -3.328 1.00 91.56 105 TYR A O 1
ATOM 816 N N . PRO A 1 106 ? 14.088 0.625 -4.934 1.00 94.81 106 PRO A N 1
ATOM 817 C CA . PRO A 1 106 ? 13.348 -0.398 -5.686 1.00 94.81 106 PRO A CA 1
ATOM 818 C C . PRO A 1 106 ? 12.956 -1.627 -4.854 1.00 94.81 106 PRO A C 1
ATOM 820 O O . PRO A 1 106 ? 11.8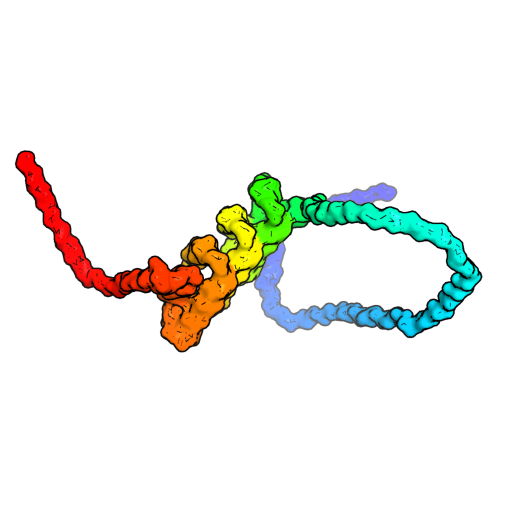65 -2.173 -5.010 1.00 94.81 106 PRO A O 1
ATOM 823 N N . LYS A 1 107 ? 13.816 -2.057 -3.921 1.00 94.94 107 LYS A N 1
ATOM 824 C CA . LYS A 1 107 ? 13.504 -3.172 -3.012 1.00 94.94 107 LYS A CA 1
ATOM 825 C C . LYS A 1 107 ? 12.295 -2.893 -2.124 1.00 94.94 107 LYS A C 1
ATOM 827 O O . LYS A 1 107 ? 11.479 -3.788 -1.920 1.00 94.94 107 LYS A O 1
ATOM 832 N N . ASP A 1 108 ? 12.190 -1.681 -1.584 1.00 96.06 108 ASP A N 1
ATOM 833 C CA . ASP A 1 108 ? 11.082 -1.326 -0.698 1.00 96.06 108 ASP A CA 1
ATOM 834 C C . ASP A 1 108 ? 9.783 -1.135 -1.479 1.00 96.06 108 ASP A C 1
ATOM 836 O O . ASP A 1 108 ? 8.730 -1.537 -0.986 1.00 96.06 108 ASP A O 1
ATOM 840 N N . LEU A 1 109 ? 9.851 -0.614 -2.712 1.00 97.62 109 LEU A N 1
ATOM 841 C CA . LEU A 1 109 ? 8.707 -0.590 -3.626 1.00 97.62 109 LEU A CA 1
ATOM 842 C C . LEU A 1 109 ? 8.157 -2.006 -3.854 1.00 97.62 109 LEU A C 1
ATOM 844 O O . LEU A 1 109 ? 6.975 -2.257 -3.615 1.00 97.62 109 LEU A O 1
ATOM 848 N N . ALA A 1 110 ? 9.014 -2.944 -4.263 1.00 97.56 110 ALA A N 1
ATOM 849 C CA . ALA A 1 110 ? 8.596 -4.319 -4.520 1.00 97.56 110 ALA A CA 1
ATOM 850 C C . ALA A 1 110 ? 8.060 -5.010 -3.262 1.00 97.56 110 ALA A C 1
ATOM 852 O O . ALA A 1 110 ? 7.025 -5.671 -3.319 1.00 97.56 110 ALA A O 1
ATOM 853 N N . ALA A 1 111 ? 8.708 -4.805 -2.111 1.00 96.94 111 ALA A N 1
ATOM 854 C CA . ALA A 1 111 ? 8.226 -5.322 -0.835 1.00 96.94 111 ALA A CA 1
ATOM 855 C C . ALA A 1 111 ? 6.847 -4.753 -0.465 1.00 96.94 111 ALA A C 1
ATOM 857 O O . ALA A 1 111 ? 6.009 -5.495 0.040 1.00 96.94 111 ALA A O 1
ATOM 858 N N . CYS A 1 112 ? 6.597 -3.468 -0.731 1.00 98.12 112 CYS A N 1
ATOM 859 C CA . CYS A 1 112 ? 5.307 -2.834 -0.475 1.00 98.12 112 CYS A CA 1
ATOM 860 C C . CYS A 1 112 ? 4.185 -3.493 -1.283 1.00 98.12 112 CYS A C 1
ATOM 862 O O . CYS A 1 112 ? 3.207 -3.971 -0.707 1.00 98.12 112 CYS A O 1
ATOM 864 N N . VAL A 1 113 ? 4.368 -3.584 -2.604 1.00 98.25 113 VAL A N 1
ATOM 865 C CA . VAL A 1 113 ? 3.368 -4.149 -3.520 1.00 98.25 113 VAL A CA 1
ATOM 866 C C . VAL A 1 113 ? 3.147 -5.630 -3.245 1.00 98.25 113 VAL A C 1
ATOM 868 O O . VAL A 1 113 ? 2.007 -6.062 -3.085 1.00 98.25 113 VAL A O 1
ATOM 871 N N . TYR A 1 114 ? 4.232 -6.404 -3.141 1.00 97.31 114 TYR A N 1
ATOM 872 C CA . TYR A 1 114 ? 4.159 -7.836 -2.870 1.00 97.31 114 TYR A CA 1
ATOM 873 C C . TYR A 1 114 ? 3.391 -8.108 -1.580 1.00 97.31 114 TYR A C 1
ATOM 875 O O . TYR A 1 114 ? 2.486 -8.937 -1.557 1.00 97.31 114 TYR A O 1
ATOM 883 N N . ARG A 1 115 ? 3.714 -7.378 -0.510 1.00 97.44 115 ARG A N 1
ATOM 884 C CA . ARG A 1 115 ? 3.102 -7.604 0.791 1.00 97.44 115 ARG A CA 1
ATOM 885 C C . ARG A 1 115 ? 1.611 -7.277 0.802 1.00 97.44 115 ARG A C 1
ATOM 887 O O . ARG A 1 115 ? 0.829 -8.075 1.308 1.00 97.44 115 ARG A O 1
ATOM 894 N N . ILE A 1 116 ? 1.214 -6.153 0.206 1.00 97.75 116 ILE A N 1
ATOM 895 C CA . ILE A 1 116 ? -0.203 -5.793 0.067 1.00 97.75 116 ILE A CA 1
ATOM 896 C C . ILE A 1 116 ? -0.943 -6.856 -0.759 1.00 97.75 116 ILE A C 1
ATOM 898 O O . ILE A 1 116 ? -2.004 -7.309 -0.342 1.00 97.75 116 ILE A O 1
ATOM 902 N N . ASN A 1 117 ? -0.365 -7.313 -1.870 1.00 97.75 117 ASN A N 1
ATOM 903 C CA . ASN A 1 117 ? -0.986 -8.309 -2.744 1.00 97.75 117 ASN A CA 1
ATOM 904 C C . ASN A 1 117 ? -1.114 -9.707 -2.116 1.00 97.75 117 ASN A C 1
ATOM 906 O O . ASN A 1 117 ? -2.043 -10.435 -2.440 1.00 97.75 117 ASN A O 1
ATOM 910 N N . GLN A 1 118 ? -0.178 -10.109 -1.252 1.00 96.88 118 GLN A N 1
ATOM 911 C CA . GLN A 1 118 ? -0.211 -11.430 -0.610 1.00 96.88 118 GLN A CA 1
ATOM 912 C C . GLN A 1 118 ? -1.059 -11.463 0.662 1.00 96.88 118 GLN A C 1
ATOM 914 O O . GLN A 1 118 ? -1.676 -12.481 0.962 1.00 96.88 118 GLN A O 1
ATOM 919 N N . GLU A 1 119 ? -1.051 -10.381 1.441 1.00 97.12 119 GLU A N 1
ATOM 920 C CA . GLU A 1 119 ? -1.681 -10.348 2.766 1.00 97.12 119 GLU A CA 1
ATOM 921 C C . GLU A 1 119 ? -3.065 -9.670 2.744 1.00 97.12 119 GLU A C 1
ATOM 923 O O . GLU A 1 119 ? -3.743 -9.634 3.768 1.00 97.12 119 GLU A O 1
ATOM 928 N N . THR A 1 120 ? -3.510 -9.141 1.598 1.00 95.50 120 THR A N 1
ATOM 929 C CA . THR A 1 120 ? -4.822 -8.489 1.437 1.00 95.50 120 THR A CA 1
ATOM 930 C C . THR A 1 120 ? -5.489 -8.889 0.114 1.00 95.50 120 THR A C 1
ATOM 932 O O . THR A 1 120 ? -4.872 -9.523 -0.734 1.00 95.50 120 THR A O 1
ATOM 935 N N . ASN A 1 121 ? -6.742 -8.470 -0.101 1.00 94.38 121 ASN A N 1
ATOM 936 C CA . ASN A 1 121 ? -7.455 -8.661 -1.376 1.00 94.38 121 ASN A CA 1
ATOM 937 C C . ASN A 1 121 ? -7.154 -7.567 -2.427 1.00 94.38 121 ASN A C 1
ATOM 939 O O . ASN A 1 121 ? -7.882 -7.432 -3.409 1.00 94.38 121 ASN A O 1
ATOM 943 N N . ILE A 1 122 ? -6.123 -6.745 -2.216 1.00 96.00 122 ILE A N 1
ATOM 944 C CA . ILE A 1 122 ? -5.743 -5.655 -3.122 1.00 96.00 122 ILE A CA 1
ATOM 945 C C . ILE A 1 122 ? -4.746 -6.199 -4.147 1.00 96.00 122 ILE A C 1
ATOM 947 O O . ILE A 1 122 ? -3.627 -6.552 -3.790 1.00 96.00 122 ILE A O 1
ATOM 951 N N . ALA A 1 123 ? -5.133 -6.230 -5.424 1.00 96.62 123 ALA A N 1
ATOM 952 C CA . ALA A 1 123 ? -4.254 -6.677 -6.504 1.00 96.62 123 ALA A CA 1
ATOM 953 C C . ALA A 1 123 ? -2.970 -5.831 -6.603 1.00 96.62 123 ALA A C 1
ATOM 955 O O . ALA A 1 123 ? -2.993 -4.621 -6.370 1.00 96.62 123 ALA A O 1
ATOM 956 N N . ALA A 1 124 ? -1.864 -6.455 -7.014 1.00 97.44 124 ALA A N 1
ATOM 957 C CA . ALA A 1 124 ? -0.562 -5.798 -7.147 1.00 97.44 124 ALA A CA 1
ATOM 958 C C . ALA A 1 124 ? -0.595 -4.532 -8.021 1.00 97.44 124 ALA A C 1
ATOM 960 O O . ALA A 1 124 ? -0.051 -3.508 -7.613 1.00 97.44 124 ALA A O 1
ATOM 961 N N . ASP A 1 125 ? -1.283 -4.572 -9.166 1.00 96.06 125 ASP A N 1
ATOM 962 C CA . ASP A 1 125 ? -1.443 -3.406 -10.051 1.00 96.06 125 ASP A CA 1
ATOM 963 C C . ASP A 1 125 ? -2.173 -2.248 -9.365 1.00 96.06 125 ASP A C 1
ATOM 965 O O . ASP A 1 125 ? -1.823 -1.087 -9.558 1.00 96.06 125 ASP A O 1
ATOM 969 N N . ASN A 1 126 ? -3.140 -2.561 -8.498 1.00 95.69 126 ASN A N 1
ATOM 970 C CA . ASN A 1 126 ? -3.863 -1.553 -7.732 1.00 95.69 126 ASN A CA 1
ATOM 971 C C . ASN A 1 126 ? -3.022 -1.005 -6.577 1.00 95.69 126 ASN A C 1
ATOM 973 O O . ASN A 1 126 ? -3.215 0.144 -6.205 1.00 95.69 126 ASN A O 1
ATOM 977 N N . ALA A 1 127 ? -2.104 -1.791 -6.006 1.00 97.31 127 ALA A N 1
ATOM 978 C CA . ALA A 1 127 ? -1.216 -1.365 -4.921 1.00 97.31 127 ALA A CA 1
ATOM 979 C C . ALA A 1 127 ? -0.012 -0.543 -5.416 1.00 97.31 127 ALA A C 1
ATOM 981 O O . ALA A 1 127 ? 0.455 0.354 -4.710 1.00 97.31 127 ALA A O 1
ATOM 982 N N . LEU A 1 128 ? 0.480 -0.831 -6.625 1.00 97.88 128 LEU A N 1
ATOM 983 C CA . LEU A 1 128 ? 1.640 -0.182 -7.235 1.00 97.88 128 LEU A CA 1
ATOM 984 C C . LEU A 1 128 ? 1.603 1.357 -7.187 1.00 97.88 128 LEU A C 1
ATOM 986 O O . LEU A 1 128 ? 2.559 1.922 -6.648 1.00 97.88 128 LEU A O 1
ATOM 990 N N . PRO A 1 129 ? 0.541 2.052 -7.651 1.00 96.75 129 PRO A N 1
ATOM 991 C CA . PRO A 1 129 ? 0.507 3.517 -7.639 1.00 96.75 129 PRO A CA 1
ATOM 992 C C . PRO A 1 129 ? 0.557 4.115 -6.225 1.00 96.75 129 PRO A C 1
ATOM 994 O O . PRO A 1 129 ? 1.086 5.206 -6.028 1.00 96.75 129 PRO A O 1
ATOM 997 N N . TRP A 1 130 ? 0.066 3.401 -5.209 1.00 97.00 130 TRP A N 1
ATOM 998 C CA . TRP A 1 130 ? 0.152 3.854 -3.817 1.00 97.00 130 TRP A CA 1
ATOM 999 C C . TRP A 1 130 ? 1.563 3.702 -3.259 1.00 97.00 130 TRP A C 1
ATOM 1001 O O . TRP A 1 130 ? 2.063 4.596 -2.577 1.00 97.00 130 TRP A O 1
ATOM 1011 N N . CYS A 1 131 ? 2.217 2.581 -3.570 1.00 97.31 131 CYS A N 1
ATOM 1012 C CA . CYS A 1 131 ? 3.579 2.306 -3.131 1.00 97.31 131 CYS A CA 1
ATOM 1013 C C . CYS A 1 131 ? 4.617 3.218 -3.807 1.00 97.31 131 CYS A C 1
ATOM 1015 O O . CYS A 1 131 ? 5.629 3.528 -3.179 1.00 97.31 131 CYS A O 1
ATOM 1017 N N . THR A 1 132 ? 4.381 3.676 -5.042 1.00 96.44 132 THR A N 1
ATOM 1018 C CA . THR A 1 132 ? 5.250 4.658 -5.720 1.00 96.44 132 THR A CA 1
ATOM 1019 C C . THR A 1 132 ? 5.015 6.092 -5.235 1.00 96.44 132 THR A C 1
ATOM 1021 O O . THR A 1 132 ? 5.942 6.899 -5.247 1.00 96.44 132 THR A O 1
ATOM 1024 N N . ALA A 1 133 ? 3.814 6.413 -4.743 1.00 94.31 133 ALA A N 1
ATOM 1025 C CA . ALA A 1 133 ? 3.449 7.752 -4.274 1.00 94.31 133 ALA A CA 1
ATOM 1026 C C . ALA A 1 133 ? 3.961 8.110 -2.861 1.00 94.31 133 ALA A C 1
ATOM 1028 O O . ALA A 1 133 ? 3.677 9.204 -2.364 1.00 94.31 133 ALA A O 1
ATOM 1029 N N . VAL A 1 134 ? 4.695 7.217 -2.186 1.00 93.75 134 VAL A N 1
ATOM 1030 C CA . VAL A 1 134 ? 5.179 7.422 -0.809 1.00 93.75 134 VAL A CA 1
ATOM 1031 C C . VAL A 1 134 ? 6.695 7.358 -0.689 1.00 93.75 134 VAL A C 1
ATOM 1033 O O . VAL A 1 134 ? 7.374 6.601 -1.373 1.00 93.75 134 VAL A O 1
ATOM 1036 N N . ARG A 1 135 ? 7.237 8.096 0.288 1.00 90.50 135 ARG A N 1
ATOM 1037 C CA . ARG A 1 135 ? 8.665 8.020 0.646 1.00 90.50 135 ARG A CA 1
ATOM 1038 C C . ARG A 1 135 ? 9.023 6.801 1.503 1.00 90.50 135 ARG A C 1
ATOM 1040 O O . ARG A 1 135 ? 10.198 6.471 1.607 1.00 90.50 135 ARG A O 1
ATOM 1047 N N . ARG A 1 136 ? 8.036 6.148 2.134 1.00 92.31 136 ARG A N 1
ATOM 1048 C CA . ARG A 1 136 ? 8.218 4.999 3.045 1.00 92.31 136 ARG A CA 1
ATOM 1049 C C . ARG A 1 136 ? 7.336 3.807 2.628 1.00 92.31 136 ARG A C 1
ATOM 1051 O O . ARG A 1 136 ? 6.392 3.475 3.349 1.00 92.31 136 ARG A O 1
ATOM 1058 N N . PRO A 1 137 ? 7.617 3.138 1.491 1.00 96.12 137 PRO A N 1
ATOM 1059 C CA . PRO A 1 137 ? 6.751 2.071 0.972 1.00 96.12 137 PRO A CA 1
ATOM 1060 C C . PRO A 1 137 ? 6.537 0.918 1.965 1.00 96.12 137 PRO A C 1
ATOM 1062 O O . PRO A 1 137 ? 5.429 0.410 2.120 1.00 96.12 137 PRO A O 1
ATOM 1065 N N . ARG A 1 138 ? 7.578 0.535 2.713 1.00 96.81 138 ARG A N 1
ATOM 1066 C CA . ARG A 1 138 ? 7.489 -0.543 3.709 1.00 96.81 138 ARG A CA 1
ATOM 1067 C C . ARG A 1 138 ? 6.505 -0.228 4.842 1.00 96.81 138 ARG A C 1
ATOM 1069 O O . ARG A 1 138 ? 5.749 -1.106 5.250 1.00 96.81 138 ARG A O 1
ATOM 1076 N N . GLU A 1 139 ? 6.496 1.010 5.334 1.00 96.94 139 GLU A N 1
ATOM 1077 C CA . GLU A 1 139 ? 5.573 1.439 6.393 1.00 96.94 139 GLU A CA 1
ATOM 1078 C C . GLU A 1 139 ? 4.137 1.548 5.882 1.00 96.94 139 GLU A C 1
ATOM 1080 O O . GLU A 1 139 ? 3.217 1.123 6.581 1.00 96.94 139 GLU A O 1
ATOM 1085 N N . LEU A 1 140 ? 3.945 2.032 4.648 1.00 97.44 140 LEU A N 1
ATOM 1086 C CA . LEU A 1 140 ? 2.637 2.026 3.987 1.00 97.44 140 LEU A CA 1
ATOM 1087 C C . LEU A 1 140 ? 2.056 0.605 3.949 1.00 97.44 140 LEU A C 1
ATOM 1089 O O . LEU A 1 140 ? 0.927 0.398 4.385 1.00 97.44 140 LEU A O 1
ATOM 1093 N N . ALA A 1 141 ? 2.834 -0.384 3.500 1.00 98.25 141 ALA A N 1
ATOM 1094 C CA . ALA A 1 141 ? 2.369 -1.768 3.443 1.00 98.25 141 ALA A CA 1
ATOM 1095 C C . ALA A 1 141 ? 2.035 -2.345 4.824 1.00 98.25 141 ALA A C 1
ATOM 1097 O O . ALA A 1 141 ? 1.023 -3.026 4.967 1.00 98.25 141 ALA A O 1
ATOM 1098 N N . ILE A 1 142 ? 2.839 -2.053 5.857 1.00 98.31 142 ILE A N 1
ATOM 1099 C CA . ILE A 1 142 ? 2.505 -2.429 7.243 1.00 98.31 142 ILE A CA 1
ATOM 1100 C C . ILE A 1 142 ? 1.161 -1.837 7.653 1.00 98.31 142 ILE A C 1
ATOM 1102 O O . ILE A 1 142 ? 0.316 -2.567 8.167 1.00 98.31 142 ILE A O 1
ATOM 1106 N N . CYS A 1 143 ? 0.958 -0.550 7.389 1.00 97.75 143 CYS A N 1
ATOM 1107 C CA . CYS A 1 143 ? -0.269 0.138 7.745 1.00 97.75 143 CYS A CA 1
ATOM 1108 C C . CYS A 1 143 ? -1.501 -0.474 7.072 1.00 97.75 143 CYS A C 1
ATOM 1110 O O . CYS A 1 143 ? -2.469 -0.827 7.748 1.00 97.75 143 CYS A O 1
ATOM 1112 N N . VAL A 1 144 ? -1.433 -0.653 5.750 1.00 97.94 144 VAL A N 1
ATOM 1113 C CA . VAL A 1 144 ? -2.543 -1.170 4.942 1.00 97.94 144 VAL A CA 1
ATOM 1114 C C . VAL A 1 144 ? -2.903 -2.583 5.367 1.00 97.94 144 VAL A C 1
ATOM 1116 O O . VAL A 1 144 ? -4.069 -2.855 5.650 1.00 97.94 144 VAL A O 1
ATOM 1119 N N . VAL A 1 145 ? -1.915 -3.47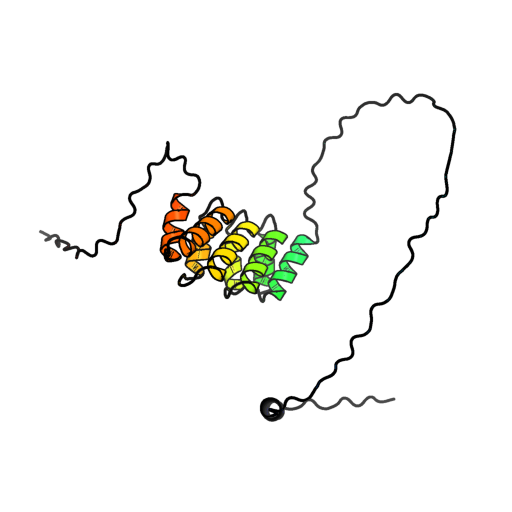4 5.472 1.00 98.25 145 VAL A N 1
ATOM 1120 C CA . VAL A 1 145 ? -2.142 -4.855 5.909 1.00 98.25 145 VAL A CA 1
ATOM 1121 C C . VAL A 1 145 ? -2.739 -4.890 7.309 1.00 98.25 145 VAL A C 1
ATOM 1123 O O . VAL A 1 145 ? -3.720 -5.594 7.533 1.00 98.25 145 VAL A O 1
ATOM 1126 N N . ASN A 1 146 ? -2.180 -4.138 8.260 1.00 97.62 146 ASN A N 1
ATOM 1127 C CA . ASN A 1 146 ? -2.674 -4.143 9.633 1.00 97.62 146 ASN A CA 1
ATOM 1128 C C . ASN A 1 146 ? -4.144 -3.743 9.700 1.00 97.62 146 ASN A C 1
ATOM 1130 O O . ASN A 1 146 ? -4.913 -4.444 10.344 1.00 97.62 146 ASN A O 1
ATOM 1134 N N . ILE A 1 147 ? -4.545 -2.657 9.039 1.00 97.19 147 ILE A N 1
ATOM 1135 C CA . ILE A 1 147 ? -5.939 -2.209 9.081 1.00 97.19 147 ILE A CA 1
ATOM 1136 C C . ILE A 1 147 ? -6.828 -3.220 8.350 1.00 97.19 147 ILE A C 1
ATOM 1138 O O . ILE A 1 147 ? -7.747 -3.763 8.950 1.00 97.19 147 ILE A O 1
ATOM 1142 N N . THR A 1 148 ? -6.513 -3.554 7.098 1.00 96.31 148 THR A N 1
ATOM 1143 C CA . THR A 1 148 ? -7.368 -4.426 6.268 1.00 96.31 148 THR A CA 1
ATOM 1144 C C . THR A 1 148 ? -7.553 -5.840 6.821 1.00 96.31 148 THR A C 1
ATOM 1146 O O . THR A 1 148 ? -8.615 -6.422 6.629 1.00 96.31 148 THR A O 1
ATOM 1149 N N . THR A 1 149 ? -6.551 -6.406 7.500 1.00 96.00 149 THR A N 1
ATOM 1150 C CA . THR A 1 149 ? -6.625 -7.779 8.035 1.00 96.00 149 THR A CA 1
ATOM 1151 C C . THR A 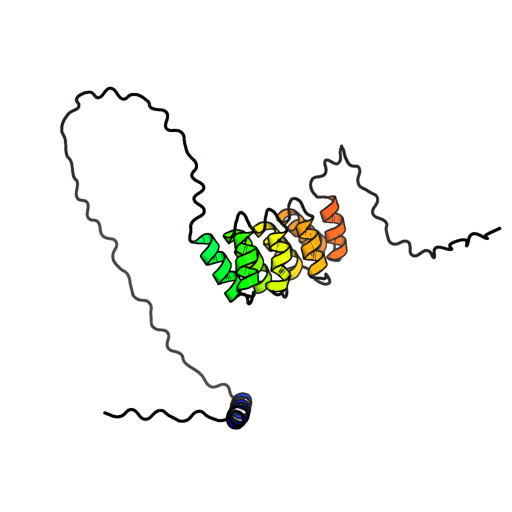1 149 ? -7.166 -7.853 9.459 1.00 96.00 149 THR A C 1
ATOM 1153 O O . THR A 1 149 ? -7.552 -8.931 9.913 1.00 96.00 149 THR A O 1
ATOM 1156 N N . ARG A 1 150 ? -7.170 -6.738 10.202 1.00 96.25 150 ARG A N 1
ATOM 1157 C CA . ARG A 1 150 ? -7.506 -6.729 11.638 1.00 96.25 150 ARG A CA 1
ATOM 1158 C C . ARG A 1 150 ? -8.770 -5.964 11.979 1.00 96.25 150 ARG A C 1
ATOM 1160 O O . ARG A 1 150 ? -9.202 -6.075 13.128 1.00 96.25 150 ARG A O 1
ATOM 1167 N N . THR A 1 151 ? -9.323 -5.223 11.027 1.00 93.94 151 THR A N 1
ATOM 1168 C CA . THR A 1 151 ? -10.600 -4.523 11.143 1.00 93.94 151 THR A CA 1
ATOM 1169 C C . THR A 1 151 ? -11.550 -4.974 10.029 1.00 93.94 151 THR A C 1
ATOM 1171 O O . THR A 1 151 ? -11.162 -5.705 9.119 1.00 93.94 151 THR A O 1
ATOM 1174 N N . GLN A 1 152 ? -12.824 -4.593 10.120 1.00 88.12 152 GLN A N 1
ATOM 1175 C CA . GLN A 1 152 ? -13.851 -4.937 9.133 1.00 88.12 152 GLN A CA 1
ATOM 1176 C C . GLN A 1 152 ? -14.601 -3.680 8.678 1.00 88.12 152 GLN A C 1
ATOM 1178 O O . GLN A 1 152 ? -14.607 -2.662 9.370 1.00 88.12 152 GLN A O 1
ATOM 1183 N N . GLY A 1 153 ? -15.264 -3.765 7.522 1.00 82.88 153 GLY A N 1
ATOM 1184 C CA . GLY A 1 153 ? -16.210 -2.739 7.067 1.00 82.88 153 GLY A CA 1
ATOM 1185 C C . GLY A 1 153 ? -15.589 -1.475 6.463 1.00 82.88 153 GLY A C 1
ATOM 1186 O O . GLY A 1 153 ? -16.293 -0.481 6.296 1.00 82.88 153 GLY A O 1
ATOM 1187 N N . THR A 1 154 ? -14.302 -1.494 6.106 1.00 86.44 154 THR A N 1
ATOM 1188 C CA . THR A 1 154 ? -13.636 -0.368 5.432 1.00 86.44 154 THR A CA 1
ATOM 1189 C C . THR A 1 154 ? -13.187 -0.748 4.026 1.00 86.44 154 THR A C 1
ATOM 1191 O O . THR A 1 154 ? -12.604 -1.809 3.808 1.00 86.44 154 THR A O 1
ATOM 1194 N N . ALA A 1 155 ? -13.433 0.151 3.071 1.00 91.38 155 ALA A N 1
ATOM 1195 C CA . ALA A 1 155 ? -12.960 0.014 1.700 1.00 91.38 155 ALA A CA 1
ATOM 1196 C C . ALA A 1 155 ? -11.427 0.112 1.628 1.00 91.38 155 ALA A C 1
ATOM 1198 O O . ALA A 1 155 ? -10.827 1.021 2.202 1.00 91.38 155 ALA A O 1
ATOM 1199 N N . SER A 1 156 ? -10.792 -0.789 0.876 1.00 93.12 156 SER A N 1
ATOM 1200 C CA . SER A 1 156 ? -9.332 -0.841 0.720 1.00 93.12 156 SER A CA 1
ATOM 1201 C C . SER A 1 156 ? -8.713 0.483 0.269 1.00 93.12 156 SER A C 1
ATOM 1203 O O . SER A 1 156 ? -7.645 0.853 0.748 1.00 93.12 156 SER A O 1
ATOM 1205 N N . GLU A 1 157 ? -9.396 1.218 -0.609 1.00 93.25 157 GLU A N 1
ATOM 1206 C CA . GLU A 1 157 ? -8.950 2.527 -1.094 1.00 93.25 157 GLU A CA 1
ATOM 1207 C C . GLU A 1 157 ? -8.893 3.576 0.025 1.00 93.25 157 GLU A C 1
ATOM 1209 O O . GLU A 1 157 ? -7.910 4.305 0.142 1.00 93.25 157 GLU A O 1
ATOM 1214 N N . ALA A 1 158 ? -9.889 3.593 0.917 1.00 93.88 158 ALA A N 1
ATOM 1215 C CA . ALA A 1 158 ? -9.892 4.492 2.069 1.00 93.88 158 ALA A CA 1
ATOM 1216 C C . ALA A 1 158 ? -8.723 4.194 3.028 1.00 93.88 158 ALA A C 1
ATOM 1218 O O . ALA A 1 158 ? -8.122 5.120 3.581 1.00 93.88 158 ALA A O 1
ATOM 1219 N N . VAL A 1 159 ? -8.362 2.913 3.195 1.00 96.38 159 VAL A N 1
ATOM 1220 C CA . VAL A 1 159 ? -7.181 2.511 3.979 1.00 96.38 159 VAL A CA 1
ATOM 1221 C C . VAL A 1 159 ? -5.893 2.989 3.315 1.00 96.38 159 VAL A C 1
ATOM 1223 O O . VAL A 1 159 ? -5.055 3.589 3.986 1.00 96.38 159 VAL A O 1
ATOM 1226 N N . LEU A 1 160 ? -5.737 2.742 2.011 1.00 96.12 160 LEU A N 1
ATOM 1227 C CA . LEU A 1 160 ? -4.561 3.152 1.241 1.00 96.12 160 LEU A CA 1
ATOM 1228 C C . LEU A 1 160 ? -4.336 4.664 1.337 1.00 96.12 160 LEU A C 1
ATOM 1230 O O . LEU A 1 160 ? -3.236 5.092 1.692 1.00 96.12 160 LEU A O 1
ATOM 1234 N N . GLU A 1 161 ? -5.383 5.464 1.126 1.00 94.50 161 GLU A N 1
ATOM 1235 C CA . GLU A 1 161 ? -5.294 6.921 1.228 1.00 94.50 161 GLU A CA 1
ATOM 1236 C C . GLU A 1 161 ? -4.988 7.388 2.656 1.00 94.50 161 GLU A C 1
ATOM 1238 O O . GLU A 1 161 ? -4.110 8.228 2.857 1.00 94.50 161 GLU A O 1
ATOM 1243 N N . SER A 1 162 ? -5.640 6.819 3.674 1.00 94.88 162 SER A N 1
ATOM 1244 C CA . SER A 1 162 ? -5.382 7.204 5.070 1.00 94.88 162 SER A CA 1
ATOM 1245 C C . SER A 1 162 ? -3.949 6.875 5.497 1.00 94.88 162 SER A C 1
ATOM 1247 O O . SER A 1 162 ? -3.268 7.708 6.099 1.00 94.88 162 SER A O 1
ATOM 1249 N N . CYS A 1 163 ? -3.455 5.689 5.132 1.00 95.56 163 CYS A N 1
ATOM 1250 C CA . CYS A 1 163 ? -2.081 5.283 5.404 1.00 95.56 163 CYS A CA 1
ATOM 1251 C C . CYS A 1 163 ? -1.065 6.160 4.658 1.00 95.56 163 CYS A C 1
ATOM 1253 O O . CYS A 1 163 ? -0.046 6.526 5.239 1.00 95.56 163 CYS A O 1
ATOM 1255 N N . ARG A 1 164 ? -1.344 6.533 3.400 1.00 93.88 164 ARG A N 1
ATOM 1256 C CA . ARG A 1 164 ? -0.499 7.432 2.596 1.00 93.88 164 ARG A CA 1
ATOM 1257 C C . ARG A 1 164 ? -0.423 8.838 3.190 1.00 93.88 164 ARG A C 1
ATOM 1259 O O . ARG A 1 164 ? 0.638 9.456 3.168 1.00 93.88 164 ARG A O 1
ATOM 1266 N N . ARG A 1 165 ? -1.544 9.349 3.707 1.00 91.62 165 ARG A N 1
ATOM 1267 C CA . ARG A 1 165 ? -1.630 10.676 4.335 1.00 91.62 165 ARG A CA 1
ATOM 1268 C C . ARG A 1 165 ? -0.987 10.736 5.718 1.00 91.62 165 ARG A C 1
ATOM 1270 O O . ARG A 1 165 ? -0.666 11.830 6.180 1.00 91.62 165 ARG A O 1
ATOM 1277 N N . SER A 1 166 ? -0.816 9.598 6.386 1.00 91.19 166 SER A N 1
ATOM 1278 C CA . SER A 1 166 ? -0.174 9.552 7.695 1.00 91.19 166 SER A CA 1
ATOM 1279 C C . SER A 1 166 ? 1.333 9.799 7.593 1.00 91.19 166 SER A C 1
ATOM 1281 O O . SER A 1 166 ? 2.025 9.218 6.761 1.00 91.19 166 SER A O 1
ATOM 1283 N N . LEU A 1 167 ? 1.862 10.625 8.500 1.00 89.12 167 LEU A N 1
ATOM 1284 C CA . LEU A 1 167 ? 3.307 10.820 8.653 1.00 89.12 167 LEU A CA 1
ATOM 1285 C C . LEU A 1 167 ? 3.999 9.605 9.287 1.00 89.12 167 LEU A C 1
ATOM 1287 O O . LEU A 1 167 ? 5.194 9.407 9.074 1.00 89.12 167 LEU A O 1
ATOM 1291 N N . LEU A 1 168 ? 3.252 8.804 10.057 1.00 92.19 168 LEU A N 1
ATOM 1292 C CA . LEU A 1 168 ? 3.733 7.618 10.769 1.00 92.19 168 LEU A CA 1
ATOM 1293 C C . LEU A 1 168 ? 2.757 6.451 10.547 1.00 92.19 168 LEU A C 1
ATOM 1295 O O . LEU A 1 168 ? 1.995 6.104 11.458 1.00 92.19 168 LEU A O 1
ATOM 1299 N N . PRO A 1 169 ? 2.769 5.828 9.353 1.00 94.12 169 PRO A N 1
ATOM 1300 C CA . PRO A 1 169 ? 1.776 4.825 8.968 1.00 94.12 169 PRO A CA 1
ATOM 1301 C C . PRO A 1 169 ? 1.656 3.660 9.961 1.00 94.12 169 PRO A C 1
ATOM 1303 O O . PRO A 1 169 ? 0.554 3.184 10.230 1.00 94.12 169 PRO A O 1
ATOM 1306 N N . VAL A 1 170 ? 2.770 3.221 10.559 1.00 95.81 170 VAL A N 1
ATOM 1307 C CA . VAL A 1 170 ? 2.761 2.127 11.546 1.00 95.81 170 VAL A CA 1
ATOM 1308 C C . VAL A 1 170 ? 1.959 2.517 12.793 1.00 95.81 170 VAL A C 1
ATOM 1310 O O . VAL A 1 170 ? 0.975 1.843 13.100 1.00 95.81 170 VAL A O 1
ATOM 1313 N N . ARG A 1 171 ? 2.296 3.644 13.442 1.00 94.19 171 ARG A N 1
ATOM 1314 C CA . ARG A 1 171 ? 1.570 4.153 14.625 1.00 94.19 171 ARG A CA 1
ATOM 1315 C C . ARG A 1 171 ? 0.104 4.443 14.316 1.00 94.19 171 ARG A C 1
ATOM 1317 O O . ARG A 1 171 ? -0.766 4.171 15.139 1.00 94.19 171 ARG A O 1
ATOM 1324 N N . PHE A 1 172 ? -0.181 4.973 13.127 1.00 95.25 172 PHE A N 1
ATOM 1325 C CA . PHE A 1 172 ? -1.553 5.196 12.681 1.00 95.25 172 PHE A CA 1
ATOM 1326 C C . PHE A 1 172 ? -2.344 3.883 12.629 1.00 95.25 172 PHE A C 1
ATOM 1328 O O . PHE A 1 172 ? -3.426 3.807 13.205 1.00 95.25 172 PHE A O 1
ATOM 1335 N N . SER A 1 173 ? -1.791 2.821 12.034 1.00 96.88 173 SER A N 1
ATOM 1336 C CA . SER A 1 173 ? -2.469 1.518 11.994 1.00 96.88 173 SER A CA 1
ATOM 1337 C C . SER A 1 173 ? -2.676 0.891 13.374 1.00 96.88 173 SER A C 1
ATOM 1339 O O . SER A 1 173 ? -3.725 0.302 13.623 1.00 96.88 173 SER A O 1
ATOM 1341 N N . GLU A 1 174 ? -1.720 1.056 14.291 1.00 96.44 174 GLU A N 1
ATOM 1342 C CA . GLU A 1 174 ? -1.846 0.598 15.679 1.00 96.44 174 GLU A CA 1
ATOM 1343 C C . GLU A 1 174 ? -2.972 1.331 16.408 1.00 96.44 174 GLU A C 1
ATOM 1345 O O . GLU A 1 174 ? -3.790 0.691 17.067 1.00 96.44 174 GLU A O 1
ATOM 1350 N N . CYS A 1 175 ? -3.066 2.653 16.231 1.00 95.56 175 CYS A N 1
ATOM 1351 C CA . CYS A 1 175 ? -4.167 3.454 16.757 1.00 95.56 175 CYS A CA 1
ATOM 1352 C C . CYS A 1 175 ? -5.518 2.967 16.215 1.00 95.56 175 CYS A C 1
ATOM 1354 O O . CYS A 1 175 ? -6.436 2.716 16.994 1.00 95.56 175 CYS A O 1
ATOM 1356 N N . VAL A 1 176 ? -5.637 2.768 14.896 1.00 96.00 176 VAL A N 1
ATOM 1357 C CA . VAL A 1 176 ? -6.899 2.354 14.261 1.00 96.00 176 VAL A CA 1
ATOM 1358 C C . VAL A 1 176 ? -7.347 0.984 14.762 1.00 96.00 176 VAL A C 1
ATOM 1360 O O . VAL A 1 176 ? -8.496 0.821 15.169 1.00 96.00 176 VAL A O 1
ATOM 1363 N N . VAL A 1 177 ? -6.438 0.006 14.774 1.00 97.06 177 VAL A N 1
ATOM 1364 C CA . VAL A 1 177 ? -6.724 -1.349 15.266 1.00 97.06 177 VAL A CA 1
ATOM 1365 C C . VAL A 1 177 ? -7.037 -1.332 16.765 1.00 97.06 177 VAL A C 1
ATOM 1367 O O . VAL A 1 177 ? -7.923 -2.061 17.208 1.00 97.06 177 VAL A O 1
ATOM 1370 N N . GLY A 1 178 ? -6.347 -0.492 17.540 1.00 95.94 178 GLY A N 1
ATOM 1371 C CA . GLY A 1 178 ? -6.588 -0.311 18.969 1.00 95.94 178 GLY A CA 1
ATOM 1372 C C . GLY A 1 178 ? -7.978 0.248 19.269 1.00 95.94 178 GLY A C 1
ATOM 1373 O O . GLY A 1 178 ? -8.710 -0.352 20.049 1.00 95.94 178 GLY A O 1
ATOM 1374 N N . LEU A 1 179 ? -8.380 1.346 18.619 1.00 95.12 179 LEU A N 1
ATOM 1375 C CA . LEU A 1 179 ? -9.708 1.943 18.816 1.00 95.12 179 LEU A CA 1
ATOM 1376 C C . LEU A 1 179 ? -10.831 1.031 18.312 1.00 95.12 179 LEU A C 1
ATOM 1378 O O . LEU A 1 179 ? -11.848 0.884 18.986 1.00 95.12 179 LEU A O 1
ATOM 1382 N N . ASN A 1 180 ? -10.638 0.377 17.163 1.00 96.00 180 ASN A N 1
ATOM 1383 C CA . ASN A 1 180 ? -11.630 -0.544 16.610 1.00 96.00 180 ASN A CA 1
ATOM 1384 C C . ASN A 1 180 ? -11.903 -1.743 17.532 1.00 96.00 180 ASN A C 1
ATOM 1386 O O . ASN A 1 180 ? -13.034 -2.206 17.588 1.00 96.00 180 ASN A O 1
ATOM 1390 N N . ARG A 1 181 ? -10.887 -2.231 18.258 1.00 94.88 181 ARG A N 1
ATOM 1391 C CA . ARG A 1 181 ? -11.010 -3.395 19.155 1.00 94.88 181 ARG A CA 1
ATOM 1392 C C . ARG A 1 181 ? -11.292 -3.045 20.612 1.00 94.88 181 ARG A C 1
ATOM 1394 O O . ARG A 1 181 ? -11.782 -3.893 21.345 1.00 94.88 181 ARG A O 1
ATOM 1401 N N . GLY A 1 182 ? -10.885 -1.860 21.056 1.00 93.81 182 GLY A N 1
ATOM 1402 C CA . GLY A 1 182 ? -10.957 -1.469 22.463 1.00 93.81 182 GLY A CA 1
ATOM 1403 C C . GLY A 1 182 ? -12.263 -0.781 22.847 1.00 93.81 182 GLY A C 1
ATOM 1404 O O . GLY A 1 182 ? -12.681 -0.893 23.994 1.00 93.81 182 GLY A O 1
ATOM 1405 N N . ILE A 1 183 ? -12.881 -0.055 21.910 1.00 91.88 183 ILE A N 1
ATOM 1406 C CA . ILE A 1 183 ? -14.084 0.757 22.158 1.00 91.88 183 ILE A CA 1
ATOM 1407 C C . ILE A 1 183 ? -15.132 0.623 21.038 1.00 91.88 183 ILE A C 1
ATOM 1409 O O . ILE A 1 183 ? -15.957 1.515 20.859 1.00 91.88 183 ILE A O 1
ATOM 1413 N N . ASP A 1 184 ? -15.066 -0.462 20.258 1.00 88.31 184 ASP A N 1
ATOM 1414 C CA . ASP A 1 184 ? -16.007 -0.817 19.182 1.00 88.31 184 ASP A CA 1
ATOM 1415 C C . ASP A 1 184 ? -16.261 0.281 18.134 1.00 88.31 184 ASP A C 1
ATOM 1417 O O . ASP A 1 184 ? -17.312 0.342 17.491 1.00 88.31 184 ASP A O 1
ATOM 1421 N N . PHE A 1 185 ? -15.282 1.159 17.903 1.00 93.62 185 PHE A N 1
ATOM 1422 C CA . PHE A 1 185 ? -15.369 2.116 16.802 1.00 93.62 185 PHE A CA 1
ATOM 1423 C C . PHE A 1 185 ? -15.361 1.379 15.469 1.00 93.62 185 PHE A C 1
ATOM 1425 O O . PHE A 1 185 ? -14.536 0.493 15.249 1.00 93.62 185 PHE A O 1
ATOM 1432 N N . SER A 1 186 ? -16.199 1.799 14.519 1.00 94.62 186 SER A N 1
ATOM 1433 C CA . SER A 1 186 ? -16.030 1.344 13.135 1.00 94.62 186 SER A CA 1
ATOM 1434 C C . SER A 1 186 ? -14.634 1.722 12.633 1.00 94.62 186 SER A C 1
ATOM 1436 O O . SER A 1 186 ? -14.058 2.733 13.045 1.00 94.62 186 SER A O 1
ATOM 1438 N N . ALA A 1 187 ? -14.074 0.936 11.716 1.00 93.69 187 ALA A N 1
ATOM 1439 C CA . ALA A 1 187 ? -12.743 1.213 11.187 1.00 93.69 187 ALA A CA 1
ATOM 1440 C C . ALA A 1 187 ? -12.645 2.610 10.535 1.00 93.69 187 ALA A C 1
ATOM 1442 O O . ALA A 1 187 ? -11.631 3.286 10.694 1.00 93.69 187 ALA A O 1
ATOM 1443 N N . ASN A 1 188 ? -13.725 3.107 9.921 1.00 93.12 188 ASN A N 1
ATOM 1444 C CA . ASN A 1 188 ? -13.795 4.476 9.398 1.00 93.12 188 ASN A CA 1
ATOM 1445 C C . ASN A 1 188 ? -13.744 5.540 10.507 1.00 93.12 188 ASN A C 1
ATOM 1447 O O . ASN A 1 188 ? -12.998 6.511 10.382 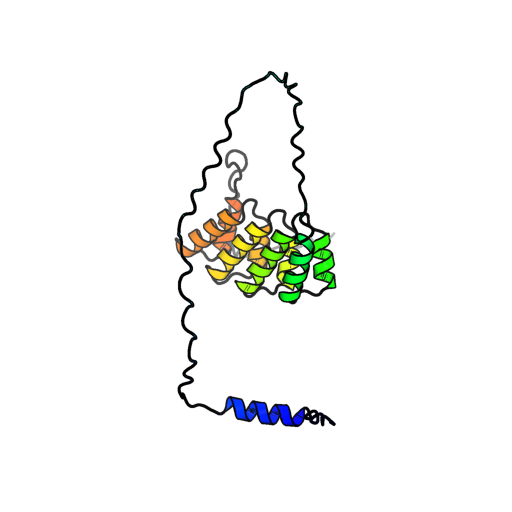1.00 93.12 188 ASN A O 1
ATOM 1451 N N . GLN A 1 189 ? -14.484 5.351 11.607 1.00 93.44 189 GLN A N 1
ATOM 1452 C CA . GLN A 1 189 ? -14.411 6.250 12.765 1.00 93.44 189 GLN A CA 1
ATOM 1453 C C . GLN A 1 189 ? -13.006 6.236 13.371 1.00 93.44 189 GLN A C 1
ATOM 1455 O O . GLN A 1 189 ? -12.413 7.292 13.572 1.00 93.44 189 GLN A O 1
ATOM 1460 N N . ALA A 1 190 ? -12.437 5.052 13.600 1.00 94.56 190 ALA A N 1
ATOM 1461 C CA . ALA A 1 190 ? -11.095 4.909 14.149 1.00 94.56 190 ALA A CA 1
ATOM 1462 C C . ALA A 1 190 ? -10.037 5.615 13.277 1.00 94.56 190 ALA A C 1
ATOM 1464 O O . ALA A 1 190 ? -9.224 6.373 13.803 1.00 94.56 190 ALA A O 1
ATOM 1465 N N . MET A 1 191 ? -10.086 5.456 11.947 1.00 93.75 191 MET A N 1
ATOM 1466 C CA . MET A 1 191 ? -9.212 6.194 11.021 1.00 93.75 191 MET A CA 1
ATOM 1467 C C . MET A 1 191 ? -9.367 7.715 11.154 1.00 93.75 191 MET A C 1
ATOM 1469 O O . MET A 1 191 ? -8.356 8.420 11.180 1.00 93.75 191 MET A O 1
ATOM 1473 N N . ALA A 1 192 ? -10.595 8.223 11.292 1.00 90.94 192 ALA A N 1
ATOM 1474 C CA . ALA A 1 192 ? -10.853 9.655 11.453 1.00 90.94 192 ALA A CA 1
ATOM 1475 C C . ALA A 1 192 ? -10.256 10.227 12.754 1.00 90.94 192 ALA A C 1
ATOM 1477 O O . ALA A 1 192 ? -9.651 11.297 12.731 1.00 90.94 192 ALA A O 1
ATOM 1478 N N . TYR A 1 193 ? -10.348 9.502 13.873 1.00 90.88 193 TYR A N 1
ATOM 1479 C CA . TYR A 1 193 ? -9.727 9.925 15.135 1.00 90.88 193 TYR A CA 1
ATOM 1480 C C . TYR A 1 193 ? -8.195 9.826 15.100 1.00 90.88 193 TYR A C 1
ATOM 1482 O O . TYR A 1 193 ? -7.491 10.710 15.591 1.00 90.88 193 TYR A O 1
ATOM 1490 N N . CYS A 1 194 ? -7.659 8.764 14.498 1.00 92.00 194 CYS A N 1
ATOM 1491 C CA . CYS A 1 194 ? -6.221 8.508 14.487 1.00 92.00 194 CYS A CA 1
ATOM 1492 C C . CYS A 1 194 ? -5.445 9.425 13.533 1.00 92.00 194 CYS A C 1
ATOM 1494 O O . CYS A 1 194 ? -4.277 9.728 13.790 1.00 92.00 194 CYS A O 1
ATOM 1496 N N . ILE A 1 195 ? -6.064 9.895 12.443 1.00 86.94 195 ILE A N 1
ATOM 1497 C CA . ILE A 1 195 ? -5.384 10.796 11.506 1.00 86.94 195 ILE A CA 1
ATOM 1498 C C . ILE A 1 195 ? -5.213 12.205 12.091 1.00 86.94 195 ILE A C 1
ATOM 1500 O O . ILE A 1 195 ? -4.204 12.851 11.819 1.00 86.94 195 ILE A O 1
ATOM 1504 N N . ASP A 1 196 ? -6.131 12.654 12.956 1.00 71.38 196 ASP A N 1
ATOM 1505 C CA . ASP A 1 196 ? -5.981 13.918 13.691 1.00 71.38 196 ASP A CA 1
ATOM 1506 C C . ASP A 1 196 ? -4.925 13.827 14.807 1.00 71.38 196 ASP A C 1
ATOM 1508 O O . ASP A 1 196 ? -4.173 14.769 15.047 1.00 71.38 196 ASP A O 1
ATOM 1512 N N . GLY A 1 197 ? -4.796 12.655 15.438 1.00 62.16 197 GLY A N 1
ATOM 1513 C CA . GLY A 1 197 ? -3.779 12.378 16.458 1.00 62.16 197 GLY A CA 1
ATOM 1514 C C . GLY A 1 197 ? -2.341 12.232 15.936 1.00 62.16 197 GLY A C 1
ATOM 1515 O O . GLY A 1 197 ? -1.437 11.973 16.729 1.00 62.16 197 GLY A O 1
ATOM 1516 N N . SER A 1 198 ? -2.109 12.374 14.629 1.00 63.41 198 SER A N 1
ATOM 1517 C CA . SER A 1 198 ? -0.783 12.237 14.014 1.00 63.41 198 SER A CA 1
ATOM 1518 C C . SER A 1 198 ? 0.101 13.448 14.342 1.00 63.41 198 SER A C 1
ATOM 1520 O O . SER A 1 198 ? 0.030 14.445 13.636 1.00 63.41 198 SER A O 1
ATOM 1522 N N . ASP A 1 199 ? 0.890 13.367 15.424 1.00 56.12 199 ASP A N 1
ATOM 1523 C CA . ASP A 1 199 ? 1.976 14.276 15.865 1.00 56.12 199 ASP A CA 1
ATOM 1524 C C . ASP A 1 199 ? 1.813 15.771 15.499 1.00 56.12 199 ASP A C 1
ATOM 1526 O O . ASP A 1 199 ? 2.773 16.470 15.173 1.00 56.12 199 ASP A O 1
ATOM 1530 N N . ARG A 1 200 ? 0.593 16.306 15.587 1.00 61.19 200 ARG A N 1
ATOM 1531 C CA . ARG A 1 200 ? 0.381 17.750 15.623 1.00 61.19 200 ARG A CA 1
ATOM 1532 C C . ARG A 1 200 ? 0.674 18.193 17.047 1.00 61.19 200 ARG A C 1
ATOM 1534 O O . ARG A 1 200 ? 0.009 17.707 17.968 1.00 61.19 200 ARG A O 1
ATOM 1541 N N . PRO A 1 201 ? 1.631 19.104 17.281 1.00 60.12 201 PRO A N 1
ATOM 1542 C CA . PRO A 1 201 ? 1.778 19.679 18.603 1.00 60.12 201 PRO A CA 1
ATOM 1543 C C . PRO A 1 201 ? 0.453 20.367 18.952 1.00 60.12 201 PRO A C 1
ATOM 1545 O O . PRO A 1 201 ? 0.099 21.374 18.339 1.00 60.12 201 PRO A O 1
ATOM 1548 N N . ARG A 1 202 ? -0.300 19.824 19.919 1.00 60.50 202 ARG A N 1
ATOM 1549 C CA . ARG A 1 202 ? -1.621 20.367 20.304 1.00 60.50 202 ARG A CA 1
ATOM 1550 C C . ARG A 1 202 ? -1.551 21.813 20.804 1.00 60.50 202 ARG A C 1
ATOM 1552 O O . ARG A 1 202 ? -2.540 22.527 20.772 1.00 60.50 202 ARG A O 1
ATOM 1559 N N . GLN A 1 203 ? -0.357 22.233 21.212 1.00 61.97 203 GLN A N 1
ATOM 1560 C CA . GLN A 1 203 ? -0.003 23.606 21.567 1.00 61.97 203 GLN A CA 1
ATOM 1561 C C . GLN A 1 203 ? -0.023 24.588 20.377 1.00 61.97 203 GLN A C 1
ATOM 1563 O O . GLN A 1 203 ? -0.213 25.777 20.596 1.00 61.97 203 GLN A O 1
ATOM 1568 N N . PHE A 1 204 ? 0.110 24.111 19.132 1.00 61.44 204 PHE A N 1
ATOM 1569 C CA . PHE A 1 204 ? 0.046 24.943 17.919 1.00 61.44 204 PHE A CA 1
ATOM 1570 C C . PHE A 1 204 ? -1.182 24.662 17.042 1.00 61.44 204 PHE A C 1
ATOM 1572 O O . PHE A 1 204 ? -1.509 25.471 16.179 1.00 61.44 204 PHE A O 1
ATOM 1579 N N . TYR A 1 205 ? -1.872 23.538 17.262 1.00 63.06 205 TYR A N 1
ATOM 1580 C CA . TYR A 1 205 ? -3.072 23.152 16.520 1.00 63.06 205 TYR A CA 1
ATOM 1581 C C . TYR A 1 205 ? -4.132 22.627 17.501 1.00 63.06 205 TYR A C 1
ATOM 1583 O O . TYR A 1 205 ? -4.043 21.463 17.911 1.00 63.06 205 TYR A O 1
ATOM 1591 N N . PRO A 1 206 ? -5.112 23.455 17.918 1.00 64.44 206 PRO A N 1
ATOM 1592 C CA . PRO A 1 206 ? -6.217 22.974 18.737 1.00 64.44 206 PRO A CA 1
ATOM 1593 C C . PRO A 1 206 ? -6.998 21.892 17.968 1.00 64.44 206 PRO A C 1
ATOM 1595 O O . PRO A 1 206 ? -7.104 21.979 16.741 1.00 64.44 206 PRO A O 1
ATOM 1598 N N . PRO A 1 207 ? -7.522 20.856 18.653 1.00 62.34 207 PRO A N 1
ATOM 1599 C CA . PRO A 1 207 ? -8.312 19.818 18.001 1.00 62.34 207 PRO A CA 1
ATOM 1600 C C . PRO A 1 207 ? -9.504 20.453 17.280 1.00 62.34 207 PRO A C 1
ATOM 1602 O O . PRO A 1 207 ? -10.259 21.223 17.874 1.00 62.34 207 PRO A O 1
ATOM 1605 N N . VAL A 1 208 ? -9.659 20.146 15.992 1.00 68.75 208 VAL A N 1
ATOM 1606 C CA . VAL A 1 208 ? -10.820 20.599 15.220 1.00 68.75 208 VAL A CA 1
ATOM 1607 C C . VAL A 1 208 ? -12.046 19.848 15.752 1.00 68.75 208 VAL A C 1
ATOM 1609 O O . VAL A 1 208 ? -11.981 18.621 15.868 1.00 68.75 208 VAL A O 1
ATOM 1612 N N . PRO A 1 209 ? -13.161 20.527 16.083 1.00 63.88 209 PRO A N 1
ATOM 1613 C CA . PRO A 1 209 ? -14.404 19.847 16.421 1.00 63.88 209 PRO A CA 1
ATOM 1614 C C . PRO A 1 209 ? -14.807 18.926 15.266 1.00 63.88 209 PRO A C 1
ATOM 1616 O O . PRO A 1 209 ? -15.019 19.384 14.144 1.00 63.88 209 PRO A O 1
ATOM 1619 N N . ILE A 1 210 ? -14.866 17.619 15.520 1.00 57.59 210 ILE A N 1
ATOM 1620 C CA . ILE A 1 210 ? -15.309 16.644 14.522 1.00 57.59 210 ILE A CA 1
ATOM 1621 C C . ILE A 1 210 ? -16.822 16.846 14.371 1.00 57.59 210 ILE A C 1
ATOM 1623 O O . ILE A 1 210 ? -17.526 16.699 15.375 1.00 57.59 210 ILE A O 1
ATOM 1627 N N . PRO A 1 211 ? -17.348 17.194 13.181 1.00 48.97 211 PRO A N 1
ATOM 1628 C CA . PRO A 1 211 ? -18.785 17.312 12.997 1.00 48.97 211 PRO A CA 1
ATOM 1629 C C . PRO A 1 211 ? -19.415 15.936 13.222 1.00 48.97 211 PRO A C 1
ATOM 1631 O O . PRO A 1 211 ? -19.213 14.997 12.452 1.00 48.97 211 PRO A O 1
ATOM 1634 N N . GLN A 1 212 ? -20.149 15.806 14.324 1.00 45.78 212 GLN A N 1
ATOM 1635 C CA . GLN A 1 212 ? -21.079 14.703 14.514 1.00 45.78 212 GLN A CA 1
ATOM 1636 C C . GLN A 1 212 ? -22.205 14.931 13.503 1.00 45.78 212 GLN A C 1
ATOM 1638 O O . GLN A 1 212 ? -22.703 16.048 13.413 1.00 45.78 212 GLN A O 1
ATOM 1643 N N . ASN A 1 213 ? -22.546 13.917 12.703 1.00 44.38 213 ASN A N 1
ATOM 1644 C CA . ASN A 1 213 ? -23.624 13.970 11.712 1.00 44.38 213 ASN A CA 1
ATOM 1645 C C . ASN A 1 213 ? -24.875 14.657 12.281 1.00 44.38 213 ASN A C 1
ATOM 1647 O O . ASN A 1 213 ? -25.654 14.036 13.000 1.00 44.38 213 ASN A O 1
ATOM 1651 N N . GLN A 1 214 ? -25.077 15.920 11.916 1.00 39.88 214 GLN A N 1
ATOM 1652 C CA . GLN A 1 214 ? -26.343 16.609 12.070 1.00 39.88 214 GLN A CA 1
ATOM 1653 C C . GLN A 1 214 ? -27.069 16.443 10.739 1.00 39.88 214 GLN A C 1
ATOM 1655 O O . GLN A 1 214 ? -26.832 17.163 9.771 1.00 39.88 214 GLN A O 1
ATOM 1660 N N . SER A 1 215 ? -27.889 15.401 10.657 1.00 50.31 215 SER A N 1
ATOM 1661 C CA . SER A 1 215 ? -28.885 15.259 9.604 1.00 50.31 215 SER A CA 1
ATOM 1662 C C . SER A 1 215 ? -30.020 16.248 9.870 1.00 50.31 215 SER A C 1
ATOM 1664 O O . SER A 1 215 ? -31.083 15.845 10.328 1.00 50.31 215 SER A O 1
ATOM 1666 N N . ASP A 1 216 ? -29.780 17.528 9.596 1.00 46.31 216 ASP A N 1
ATOM 1667 C CA . ASP A 1 216 ? -30.825 18.546 9.504 1.00 46.31 216 ASP A CA 1
ATOM 1668 C C . ASP A 1 216 ? -30.942 18.986 8.030 1.00 46.31 216 ASP A C 1
ATOM 1670 O O . ASP A 1 216 ? -29.920 19.207 7.369 1.00 46.31 216 ASP A O 1
ATOM 1674 N N . PRO A 1 217 ? -32.157 19.075 7.458 1.00 45.78 217 PRO A N 1
ATOM 1675 C CA . PRO A 1 217 ? -32.338 19.405 6.052 1.00 45.78 217 PRO A CA 1
ATOM 1676 C C . PRO A 1 217 ? -31.973 20.874 5.821 1.00 45.78 217 PRO A C 1
ATOM 1678 O O . PRO A 1 217 ? -32.641 21.786 6.307 1.00 45.78 217 PRO A O 1
ATOM 1681 N N . VAL A 1 218 ? -30.908 21.110 5.055 1.00 49.16 218 VAL A N 1
ATOM 1682 C CA . VAL A 1 218 ? -30.508 22.454 4.630 1.00 49.16 218 VAL A CA 1
ATOM 1683 C C . VAL A 1 218 ? -31.566 22.995 3.667 1.00 49.16 218 VAL A C 1
ATOM 1685 O O . VAL A 1 218 ? -31.628 22.606 2.502 1.00 49.16 218 VAL A O 1
ATOM 1688 N N . ASN A 1 219 ? -32.406 23.906 4.157 1.00 51.84 219 ASN A N 1
ATOM 1689 C CA . ASN A 1 219 ? -33.276 24.726 3.324 1.00 51.84 219 ASN A CA 1
ATOM 1690 C C . ASN A 1 219 ? -32.429 25.854 2.711 1.00 51.84 219 ASN A C 1
ATOM 1692 O O . ASN A 1 219 ? -31.993 26.758 3.422 1.00 51.84 219 ASN A O 1
ATOM 1696 N N . ILE A 1 220 ? -32.145 25.770 1.409 1.00 59.38 220 ILE A N 1
ATOM 1697 C CA . ILE A 1 220 ? -31.374 26.777 0.668 1.00 59.38 220 ILE A CA 1
ATOM 1698 C C . ILE A 1 220 ? -32.358 27.816 0.104 1.00 59.38 220 ILE A C 1
ATOM 1700 O O . ILE A 1 220 ? -33.186 27.454 -0.735 1.00 59.38 220 ILE A O 1
ATOM 1704 N N . PRO A 1 221 ? -32.284 29.105 0.488 1.00 53.53 221 PRO A N 1
ATOM 1705 C CA . PRO A 1 221 ? -33.076 30.147 -0.155 1.00 53.53 221 PRO A CA 1
ATOM 1706 C C . PRO A 1 221 ? -32.549 30.414 -1.569 1.00 53.53 221 PRO A C 1
ATOM 1708 O O . PRO A 1 221 ? -31.368 30.709 -1.759 1.00 53.53 221 PRO A O 1
ATOM 1711 N N . VAL A 1 222 ? -33.435 30.333 -2.562 1.00 57.66 222 VAL A N 1
ATOM 1712 C CA . VAL A 1 222 ? -33.145 30.663 -3.965 1.00 57.66 222 VAL A CA 1
ATOM 1713 C C . VAL A 1 222 ? -33.069 32.191 -4.120 1.00 57.66 222 VAL A C 1
ATOM 1715 O O . VAL A 1 222 ? -34.051 32.868 -3.801 1.00 57.66 222 VAL A O 1
ATOM 1718 N N . PRO A 1 223 ? -31.961 32.767 -4.621 1.00 56.03 223 PRO A N 1
ATOM 1719 C CA . PRO A 1 223 ? -31.888 34.197 -4.905 1.00 56.03 223 PRO A CA 1
ATOM 1720 C C . PRO A 1 223 ? -32.801 34.555 -6.083 1.00 56.03 223 PRO A C 1
ATOM 1722 O O . PRO A 1 223 ? -32.667 34.004 -7.174 1.00 56.03 223 PRO A O 1
ATOM 1725 N N . GLN A 1 224 ? -33.729 35.487 -5.869 1.00 53.44 224 GLN A N 1
ATOM 1726 C CA . GLN A 1 224 ? -34.539 36.074 -6.937 1.00 53.44 224 GLN A CA 1
ATOM 1727 C C . GLN A 1 224 ? -33.679 37.086 -7.706 1.00 53.44 224 GLN A C 1
ATOM 1729 O O . GLN A 1 224 ? -33.265 38.097 -7.136 1.00 53.44 224 GLN A O 1
ATOM 1734 N N . LEU A 1 225 ? -33.401 36.807 -8.983 1.00 52.44 225 LEU A N 1
ATOM 1735 C CA . LEU A 1 225 ? -32.807 37.786 -9.894 1.00 52.44 225 LEU A CA 1
ATOM 1736 C C . LEU A 1 225 ? -33.837 38.889 -10.187 1.00 52.44 225 LEU A C 1
ATOM 1738 O O . LEU A 1 225 ? -34.960 38.593 -10.595 1.00 52.44 225 LEU A O 1
ATOM 1742 N N . ARG A 1 226 ? -33.437 40.147 -9.984 1.00 54.12 226 ARG A N 1
ATOM 1743 C CA . ARG A 1 226 ? -34.073 41.330 -10.575 1.00 54.12 226 ARG A CA 1
ATOM 1744 C C . ARG A 1 226 ? -33.222 41.834 -11.725 1.00 54.12 226 ARG A C 1
ATOM 1746 O O . ARG A 1 226 ? -31.982 41.785 -11.572 1.00 54.12 226 ARG A O 1
#